Protein 2R0S (pdb70)

Organism: Saccharomyces cerevisiae (strain ATCC 204508 / S288c) (NCBI:txid559292)

Radius of gyration: 19.98 Å; Cα contacts (8 Å, |Δi|>4): 279; chains: 1; bounding box: 55×53×50 Å

Secondary structure (DSSP, 8-state):
--TTS-SSTTSHHHHS----TTHHHHHHHHHHHHHHHTHHHHGGGSSPPPTTT-HHHHHH-S---HHHHHHS---STTHHHHHHHHHHHHHHHHHHHS-TTSHHHHH-----HHHHHHHHHTGGG--B--HHHHHHHHHHHHHHHH--HHHHHHHHHGGGS-SS--SSS-TTTT--PPPTTT-HHHHHH-S---HHHHHHHHHHT---BHHHHHH--HHHHHHHHHS-TTSHHHHHHHHHHHHHHHIIIIIIHHHHHHHHHTT--------TTTTTTT-

Structure (mmCIF, N/CA/C/O backbone):
data_2R0S
#
_entry.id   2R0S
#
_cell.length_a   95.899
_cell.length_b   95.899
_cell.length_c   233.519
_cell.angle_alpha   90.00
_cell.angle_beta   90.00
_cell.angle_gamma   120.00
#
_symmetry.space_group_name_H-M   'H 3 2'
#
loop_
_entity.id
_entity.type
_entity.pdbx_description
1 polymer 'Chromatin structure-remodeling complex protein RSC4'
2 water water
#
loop_
_atom_site.group_PDB
_atom_site.id
_atom_site.type_symbol
_atom_site.label_atom_id
_atom_site.label_alt_id
_atom_site.label_comp_id
_atom_site.label_asym_id
_atom_site.label_entity_id
_atom_site.label_seq_id
_atom_site.pdbx_PDB_ins_code
_atom_site.Cartn_x
_atom_site.Cartn_y
_atom_site.Cartn_z
_atom_site.occupancy
_atom_site.B_iso_or_equiv
_atom_site.auth_seq_id
_atom_site.auth_comp_id
_atom_site.auth_asym_id
_atom_site.auth_atom_id
_atom_site.pdbx_PDB_model_num
ATOM 1 N N . VAL A 1 1 ? 2.057 11.405 17.088 1.00 57.33 36 VAL A N 1
ATOM 2 C CA . VAL A 1 1 ? 3.077 12.143 17.905 1.00 51.05 36 VAL A CA 1
ATOM 3 C C . VAL A 1 1 ? 2.938 11.840 19.404 1.00 49.89 36 VAL A C 1
ATOM 4 O O . VAL A 1 1 ? 1.898 12.112 20.008 1.00 51.69 36 VAL A O 1
ATOM 8 N N . ASP A 1 2 ? 3.991 11.280 19.990 1.00 48.28 37 ASP A N 1
ATOM 9 C CA . ASP A 1 2 ? 4.028 11.029 21.423 1.00 48.33 37 ASP A CA 1
ATOM 10 C C . ASP A 1 2 ? 4.776 12.192 22.088 1.00 42.99 37 ASP A C 1
ATOM 11 O O . ASP A 1 2 ? 6.011 12.219 22.095 1.00 41.37 37 ASP A O 1
ATOM 16 N N . TYR A 1 3 ? 4.021 13.142 22.645 1.00 42.33 38 TYR A N 1
ATOM 17 C CA . TYR A 1 3 ? 4.583 14.336 23.292 1.00 38.68 38 TYR A CA 1
ATOM 18 C C . TYR A 1 3 ? 5.590 13.992 24.397 1.00 37.59 38 TYR A C 1
ATOM 19 O O . TYR A 1 3 ? 6.659 14.603 24.494 1.00 33.35 38 TYR A O 1
ATOM 28 N N . ASN A 1 4 ? 5.245 13.016 25.225 1.00 41.09 39 ASN A N 1
ATOM 29 C CA . ASN A 1 4 ? 6.015 12.738 26.430 1.00 42.59 39 ASN A CA 1
ATOM 30 C C . ASN A 1 4 ? 7.294 11.943 26.195 1.00 41.81 39 ASN A C 1
ATOM 31 O O . ASN A 1 4 ? 8.144 11.855 27.086 1.00 42.35 39 ASN A O 1
ATOM 36 N N . ALA A 1 5 ? 7.431 11.361 25.007 1.00 41.53 40 ALA A N 1
ATOM 37 C CA . ALA A 1 5 ? 8.614 10.573 24.700 1.00 41.71 40 ALA A CA 1
ATOM 38 C C . ALA A 1 5 ? 9.717 11.490 24.190 1.00 37.68 40 ALA A C 1
ATOM 39 O O . ALA A 1 5 ? 9.601 12.017 23.083 1.00 36.64 40 ALA A O 1
ATOM 41 N N . PRO A 1 6 ? 10.803 11.666 24.978 1.00 36.35 41 PRO A N 1
ATOM 42 C CA . PRO A 1 6 ? 11.928 12.456 24.469 1.00 33.52 41 PRO A CA 1
ATOM 43 C C . PRO A 1 6 ? 12.481 11.846 23.179 1.00 34.95 41 PRO A C 1
ATOM 44 O O . PRO A 1 6 ? 12.401 10.623 22.984 1.00 36.93 41 PRO A O 1
ATOM 48 N N . LEU A 1 7 ? 12.997 12.699 22.294 1.00 32.93 42 LEU A N 1
ATOM 49 C CA . LEU A 1 7 ? 13.730 12.241 21.120 1.00 34.78 42 LEU A CA 1
ATOM 50 C C . LEU A 1 7 ? 14.946 11.420 21.543 1.00 37.23 42 LEU A C 1
ATOM 51 O O . LEU A 1 7 ? 15.334 10.465 20.865 1.00 39.73 42 LEU A O 1
ATOM 56 N N . ASN A 1 8 ? 15.537 11.800 22.679 1.00 35.65 43 ASN A N 1
ATOM 57 C CA . ASN A 1 8 ? 16.652 11.063 23.271 1.00 38.94 43 ASN A CA 1
ATOM 58 C C . ASN A 1 8 ? 16.434 10.884 24.772 1.00 38.50 43 ASN A C 1
ATOM 59 O O . ASN A 1 8 ? 16.854 11.737 25.557 1.00 37.09 43 ASN A O 1
ATOM 64 N N . PRO A 1 9 ? 15.764 9.790 25.177 1.00 40.70 44 PRO A N 1
ATOM 65 C CA . PRO A 1 9 ? 15.419 9.576 26.590 1.00 41.59 44 PRO A CA 1
ATOM 66 C C . PRO A 1 9 ? 16.628 9.435 27.517 1.00 43.52 44 PRO A C 1
ATOM 67 O O . PRO A 1 9 ? 16.471 9.580 28.744 1.00 44.71 44 PRO A O 1
ATOM 71 N N . LYS A 1 10 ? 17.814 9.169 26.951 1.00 44.24 45 LYS A N 1
ATOM 72 C CA . LYS A 1 10 ? 19.040 9.048 27.767 1.00 46.48 45 LYS A CA 1
ATOM 73 C C . LYS A 1 10 ? 19.996 10.257 27.724 1.00 43.58 45 LYS A C 1
ATOM 74 O O . LYS A 1 10 ? 21.127 10.218 28.257 1.00 45.86 45 LYS A O 1
ATOM 80 N N . SER A 1 11 ? 19.526 11.335 27.104 1.00 35.88 46 SER A N 1
ATOM 81 C CA . SER A 1 11 ? 20.257 12.570 27.125 1.00 32.71 46 SER A CA 1
ATOM 82 C C . SER A 1 11 ? 20.253 13.066 28.567 1.00 30.01 46 SER A C 1
ATOM 83 O O . SER A 1 11 ? 19.280 12.872 29.308 1.00 29.10 46 SER A O 1
ATOM 86 N N . GLU A 1 12 ? 21.353 13.687 28.955 1.00 28.19 47 GLU A N 1
ATOM 87 C CA . GLU A 1 12 ? 21.446 14.282 30.285 1.00 26.81 47 GLU A CA 1
ATOM 88 C C . GLU A 1 12 ? 20.410 15.396 30.462 1.00 24.29 47 GLU A C 1
ATOM 89 O O . GLU A 1 12 ? 20.038 15.708 31.589 1.00 22.43 47 GLU A O 1
ATOM 95 N N . LEU A 1 13 ? 19.935 15.980 29.350 1.00 22.54 48 LEU A N 1
ATOM 96 C CA . LEU A 1 13 ? 18.894 17.038 29.442 1.00 22.00 48 LEU A CA 1
ATOM 97 C C . LEU A 1 13 ? 17.613 16.520 30.100 1.00 22.33 48 LEU A C 1
ATOM 98 O O . LEU A 1 13 ? 16.859 17.306 30.691 1.00 21.61 48 LEU A O 1
ATOM 103 N N . PHE A 1 14 ? 17.386 15.202 29.975 1.00 23.68 49 PHE A N 1
ATOM 104 C CA . PHE A 1 14 ? 16.240 14.505 30.572 1.00 24.75 49 PHE A CA 1
ATOM 105 C C . PHE A 1 14 ? 16.559 13.697 31.837 1.00 25.41 49 PHE A C 1
ATOM 106 O O . PHE A 1 14 ? 15.706 13.542 32.712 1.00 27.22 49 PHE A O 1
ATOM 114 N N . LEU A 1 15 ? 17.776 13.197 31.943 1.00 24.71 50 LEU A N 1
ATOM 115 C CA . LEU A 1 15 ? 18.129 12.349 33.085 1.00 25.57 50 LEU A CA 1
ATOM 116 C C . LEU A 1 15 ? 18.538 13.168 34.314 1.00 23.67 50 LEU A C 1
ATOM 117 O O . LEU A 1 15 ? 18.266 12.757 35.437 1.00 24.50 50 LEU A O 1
ATOM 122 N N . ASP A 1 16 ? 19.175 14.320 34.103 1.00 21.59 51 ASP A N 1
ATOM 123 C CA . ASP A 1 16 ? 19.685 15.113 35.231 1.00 20.91 51 ASP A CA 1
ATOM 124 C C . ASP A 1 16 ? 18.603 16.018 35.783 1.00 19.29 51 ASP A C 1
ATOM 125 O O . ASP A 1 16 ? 17.813 16.573 35.032 1.00 19.48 51 ASP A O 1
ATOM 130 N N . ASP A 1 17 ? 18.634 16.225 37.093 1.00 18.59 52 ASP A N 1
ATOM 131 C CA . ASP A 1 17 ? 17.687 17.122 37.727 1.00 18.53 52 ASP A CA 1
ATOM 132 C C . ASP A 1 17 ? 18.278 18.546 37.769 1.00 16.88 52 ASP A C 1
ATOM 133 O O . ASP A 1 17 ? 18.853 18.935 38.784 1.00 17.92 52 ASP A O 1
ATOM 138 N N . TRP A 1 18 ? 18.166 19.262 36.650 1.00 15.98 53 TRP A N 1
ATOM 139 C CA . TRP A 1 18 ? 18.671 20.621 36.478 1.00 15.25 53 TRP A CA 1
ATOM 140 C C . TRP A 1 18 ? 17.534 21.636 36.364 1.00 14.52 53 TRP A C 1
ATOM 141 O O . TRP A 1 18 ? 16.428 21.317 35.896 1.00 14.57 53 TRP A O 1
ATOM 152 N N . HIS A 1 19 ? 17.821 22.865 36.789 1.00 13.37 54 HIS A N 1
ATOM 153 C CA . HIS A 1 19 ? 16.979 24.020 36.518 1.00 14.09 54 HIS A CA 1
ATOM 154 C C . HIS A 1 19 ? 17.898 25.216 36.335 1.00 13.53 54 HIS A C 1
ATOM 155 O O . HIS A 1 19 ? 18.927 25.318 37.001 1.00 13.93 54 HIS A O 1
ATOM 162 N N . ILE A 1 20 ? 17.526 26.096 35.415 1.00 14.70 55 ILE A N 1
ATOM 163 C CA . ILE A 1 20 ? 18.233 27.354 35.196 1.00 15.79 55 ILE A CA 1
ATOM 164 C C . ILE A 1 20 ? 17.489 28.503 35.910 1.00 16.99 55 ILE A C 1
ATOM 165 O O . ILE A 1 20 ? 16.278 28.705 35.680 1.00 18.48 55 ILE A O 1
ATOM 170 N N . PRO A 1 21 ? 18.201 29.301 36.735 1.00 19.10 56 PRO A N 1
ATOM 171 C CA . PRO A 1 21 ? 17.572 30.458 37.404 1.00 21.26 56 PRO A CA 1
ATOM 172 C C . PRO A 1 21 ? 16.899 31.401 36.391 1.00 21.70 56 PRO A C 1
ATOM 173 O O . PRO A 1 21 ? 17.449 31.607 35.308 1.00 21.62 56 PRO A O 1
ATOM 177 N N . LYS A 1 22 ? 15.705 31.917 36.722 1.00 22.69 57 LYS A N 1
ATOM 178 C CA . LYS A 1 22 ? 14.952 32.829 35.807 1.00 23.91 57 LYS A CA 1
ATOM 179 C C . LYS A 1 22 ? 14.831 32.198 34.407 1.00 22.75 57 LYS A C 1
ATOM 180 O O . LYS A 1 22 ? 15.161 32.807 33.375 1.00 22.93 57 LYS A O 1
ATOM 186 N N . PHE A 1 23 ? 14.370 30.949 34.395 1.00 21.64 58 PHE A N 1
ATOM 187 C CA . PHE A 1 23 ? 14.345 30.140 33.161 1.00 21.26 58 PHE A CA 1
ATOM 188 C C . PHE A 1 23 ? 13.557 30.826 32.034 1.00 22.31 58 PHE A C 1
ATOM 189 O O . PHE A 1 23 ? 13.953 30.742 30.874 1.00 21.06 58 PHE A O 1
ATOM 197 N N . ASN A 1 24 ? 12.456 31.505 32.371 1.00 24.17 59 ASN A N 1
ATOM 198 C CA . ASN A 1 24 ? 11.654 32.188 31.341 1.00 25.34 59 ASN A CA 1
ATOM 199 C C . ASN A 1 24 ? 12.459 33.239 30.580 1.00 25.47 59 ASN A C 1
ATOM 200 O O . ASN A 1 24 ? 12.388 33.327 29.354 1.00 25.10 59 ASN A O 1
ATOM 205 N N . ARG A 1 25 ? 13.244 34.002 31.330 1.00 26.60 60 ARG A N 1
ATOM 206 C CA . ARG A 1 25 ? 14.119 35.035 30.786 1.00 27.83 60 ARG A CA 1
ATOM 207 C C . ARG A 1 25 ? 15.213 34.396 29.929 1.00 25.49 60 ARG A C 1
ATOM 208 O O . ARG A 1 25 ? 15.479 34.856 28.812 1.00 25.53 60 ARG A O 1
ATOM 216 N N . PHE A 1 26 ? 15.812 33.312 30.435 1.00 23.36 61 PHE A N 1
ATOM 217 C CA . PHE A 1 26 ? 16.734 32.495 29.652 1.00 21.85 61 PHE A CA 1
ATOM 218 C C . PHE A 1 26 ? 16.134 32.064 28.311 1.00 21.27 61 PHE A C 1
ATOM 219 O O . PHE A 1 26 ? 16.779 32.180 27.273 1.00 21.11 61 PHE A O 1
ATOM 227 N N . ILE A 1 27 ? 14.913 31.542 28.350 1.00 20.45 62 ILE A N 1
ATOM 228 C CA . ILE A 1 27 ? 14.288 30.984 27.157 1.00 20.41 62 ILE A CA 1
ATOM 229 C C . ILE A 1 27 ? 14.114 32.026 26.055 1.00 21.84 62 ILE A C 1
ATOM 230 O O . ILE A 1 27 ? 14.577 31.814 24.927 1.00 21.25 62 ILE A O 1
ATOM 235 N N . SER A 1 28 ? 13.472 33.154 26.379 1.00 23.09 63 SER A N 1
ATOM 236 C CA . SER A 1 28 ? 13.224 34.184 25.357 1.00 25.37 63 SER A CA 1
ATOM 237 C C . SER A 1 28 ? 14.539 34.794 24.865 1.00 24.89 63 SER A C 1
ATOM 238 O O . SER A 1 28 ? 14.720 35.007 23.668 1.00 25.06 63 SER A O 1
ATOM 241 N N . PHE A 1 29 ? 15.462 35.047 25.786 1.00 24.99 64 PHE A N 1
ATOM 242 C CA . PHE A 1 29 ? 16.782 35.549 25.395 1.00 25.02 64 PHE A CA 1
ATOM 243 C C . PHE A 1 29 ? 17.452 34.633 24.349 1.00 23.24 64 PHE A C 1
ATOM 244 O O . PHE A 1 29 ? 17.871 35.104 23.272 1.00 21.78 64 PHE A O 1
ATOM 252 N N . THR A 1 30 ? 17.542 33.337 24.687 1.00 20.81 65 THR A N 1
ATOM 253 C CA . THR A 1 30 ? 18.202 32.315 23.879 1.00 20.51 65 THR A CA 1
ATOM 254 C C . THR A 1 30 ? 17.529 32.118 22.515 1.00 20.47 65 THR A C 1
ATOM 255 O O . THR A 1 30 ? 18.210 32.064 21.480 1.00 20.52 65 THR A O 1
ATOM 259 N N . LEU A 1 31 ? 16.200 32.002 22.518 1.00 20.44 66 LEU A N 1
ATOM 260 C CA . LEU A 1 31 ? 15.448 31.821 21.272 1.00 20.76 66 LEU A CA 1
ATOM 261 C C . LEU A 1 31 ? 15.635 33.028 20.338 1.00 22.46 66 LEU A C 1
ATOM 262 O O . LEU A 1 31 ? 15.805 32.845 19.119 1.00 22.04 66 LEU A O 1
ATOM 267 N N . ASP A 1 32 ? 15.588 34.249 20.896 1.00 23.59 67 ASP A N 1
ATOM 268 C CA . ASP A 1 32 ? 15.802 35.463 20.090 1.00 26.16 67 ASP A CA 1
ATOM 269 C C . ASP A 1 32 ? 17.173 35.485 19.422 1.00 26.25 67 ASP A C 1
ATOM 270 O O . ASP A 1 32 ? 17.288 35.852 18.231 1.00 26.71 67 ASP A O 1
ATOM 275 N N . VAL A 1 33 ? 18.202 35.094 20.187 1.00 25.54 68 VAL A N 1
ATOM 276 C CA . VAL A 1 33 ? 19.576 34.983 19.666 1.00 25.68 68 VAL A CA 1
ATOM 277 C C . VAL A 1 33 ? 19.618 34.000 18.473 1.00 24.65 68 VAL A C 1
ATOM 278 O O . VAL A 1 33 ? 20.169 34.321 17.417 1.00 25.19 68 VAL A O 1
ATOM 282 N N . LEU A 1 34 ? 18.998 32.827 18.632 1.00 22.06 69 LEU A N 1
ATOM 283 C CA . LEU A 1 34 ? 18.980 31.818 17.574 1.00 20.96 69 LEU A CA 1
ATOM 284 C C . LEU A 1 34 ? 18.212 32.283 16.348 1.00 21.38 69 LEU A C 1
ATOM 285 O O . LEU A 1 34 ? 18.679 32.104 15.228 1.00 22.46 69 LEU A O 1
ATOM 290 N N . ILE A 1 35 ? 17.041 32.869 16.563 1.00 21.63 70 ILE A N 1
ATOM 291 C CA . ILE A 1 35 ? 16.212 33.423 15.466 1.00 22.99 70 ILE A CA 1
ATOM 292 C C . ILE A 1 35 ? 17.004 34.415 14.598 1.00 24.56 70 ILE A C 1
ATOM 293 O O . ILE A 1 35 ? 16.933 34.362 13.351 1.00 24.69 70 ILE A O 1
ATOM 298 N N . ASP A 1 36 ? 17.755 35.298 15.257 1.00 25.82 71 ASP A N 1
ATOM 299 C CA . ASP A 1 36 ? 18.585 36.283 14.572 1.00 28.26 71 ASP A CA 1
ATOM 300 C C . ASP A 1 36 ? 19.798 35.661 13.863 1.00 27.43 71 ASP A C 1
ATOM 301 O O . ASP A 1 36 ? 20.170 36.094 12.775 1.00 28.42 71 ASP A O 1
ATOM 306 N N . LYS A 1 37 ? 20.423 34.677 14.508 1.00 25.54 72 LYS A N 1
ATOM 307 C CA . LYS A 1 37 ? 21.611 34.009 13.974 1.00 25.84 72 LYS A CA 1
ATOM 308 C C . LYS A 1 37 ? 21.297 33.105 12.776 1.00 25.28 72 LYS A C 1
ATOM 309 O O . LYS A 1 37 ? 22.081 33.020 11.827 1.00 25.03 72 LYS A O 1
ATOM 315 N N . TYR A 1 38 ? 20.160 32.412 12.843 1.00 23.60 73 TYR A N 1
ATOM 316 C CA . TYR A 1 38 ? 19.790 31.418 11.818 1.00 24.36 73 TYR A CA 1
ATOM 317 C C . TYR A 1 38 ? 18.429 31.785 11.233 1.00 24.96 73 TYR A C 1
ATOM 318 O O . TYR A 1 38 ? 17.450 31.026 11.342 1.00 23.16 73 TYR A O 1
ATOM 327 N N . LYS A 1 39 ? 18.352 32.963 10.634 1.00 26.57 74 LYS A N 1
ATOM 328 C CA . LYS A 1 39 ? 17.040 33.518 10.257 1.00 29.18 74 LYS A CA 1
ATOM 329 C C . LYS A 1 39 ? 16.258 32.583 9.323 1.00 29.28 74 LYS A C 1
ATOM 330 O O . LYS A 1 39 ? 15.056 32.358 9.520 1.00 28.17 74 LYS A O 1
ATOM 336 N N . ASP A 1 40 ? 16.942 32.057 8.300 1.00 29.77 75 ASP A N 1
ATOM 337 C CA . ASP A 1 40 ? 16.272 31.239 7.281 1.00 31.64 75 ASP A CA 1
ATOM 338 C C . ASP A 1 40 ? 15.759 29.900 7.832 1.00 30.23 75 ASP A C 1
ATOM 339 O O . ASP A 1 40 ? 14.642 29.495 7.511 1.00 30.99 75 ASP A O 1
ATOM 344 N N . ILE A 1 41 ? 16.564 29.241 8.665 1.00 28.25 76 ILE A N 1
ATOM 345 C CA . ILE A 1 41 ? 16.194 27.993 9.339 1.00 28.03 76 ILE A CA 1
ATOM 346 C C . ILE A 1 41 ? 14.953 28.210 10.259 1.00 26.41 76 ILE A C 1
ATOM 347 O O . ILE A 1 41 ? 13.984 27.421 10.232 1.00 25.40 76 ILE A O 1
ATOM 352 N N . PHE A 1 42 ? 14.990 29.277 11.058 1.00 23.93 77 PHE A N 1
ATOM 353 C CA . PHE A 1 42 ? 13.986 29.458 12.128 1.00 22.58 77 PHE A CA 1
ATOM 354 C C . PHE A 1 42 ? 12.657 30.086 11.680 1.00 23.28 77 PHE A C 1
ATOM 355 O O . PHE A 1 42 ? 11.634 29.869 12.326 1.00 23.78 77 PHE A O 1
ATOM 363 N N . LYS A 1 43 ? 12.689 30.844 10.581 1.00 23.95 78 LYS A N 1
ATOM 364 C CA . LYS A 1 43 ? 11.550 31.673 10.177 1.00 25.31 78 LYS A CA 1
ATOM 365 C C . LYS A 1 43 ? 10.231 30.901 10.077 1.00 25.42 78 LYS A C 1
ATOM 366 O O . LYS A 1 43 ? 9.205 31.427 10.478 1.00 27.22 78 LYS A O 1
ATOM 372 N N . ASP A 1 44 ? 10.266 29.650 9.607 1.00 23.98 79 ASP A N 1
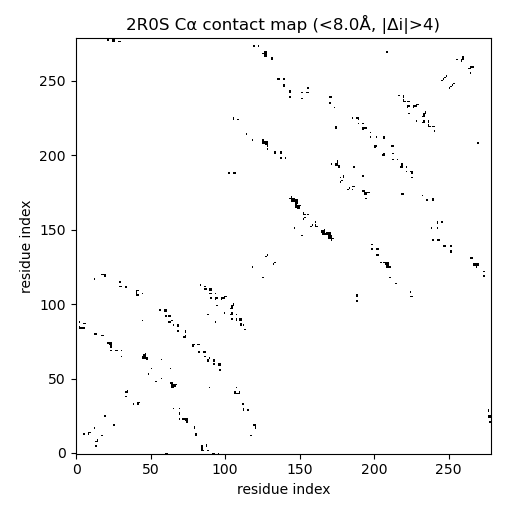ATOM 373 C CA . ASP A 1 44 ? 9.046 28.850 9.432 1.00 25.66 79 ASP A CA 1
ATOM 374 C C . ASP A 1 44 ? 8.458 28.307 10.745 1.00 24.74 79 ASP A C 1
ATOM 375 O O . ASP A 1 44 ? 7.405 27.673 10.735 1.00 26.03 79 ASP A O 1
ATOM 380 N N . PHE A 1 45 ? 9.132 28.566 11.872 1.00 23.57 80 PHE A N 1
ATOM 381 C CA . PHE A 1 45 ? 8.740 27.962 13.164 1.00 23.70 80 PHE A CA 1
ATOM 382 C C . PHE A 1 45 ? 8.399 28.990 14.232 1.00 24.24 80 PHE A C 1
ATOM 383 O O . PHE A 1 45 ? 8.113 28.642 15.399 1.00 24.61 80 PHE A O 1
ATOM 391 N N . ILE A 1 46 ? 8.446 30.259 13.842 1.00 25.19 81 ILE A N 1
ATOM 392 C CA . ILE A 1 46 ? 8.160 31.348 14.781 1.00 26.43 81 ILE A CA 1
ATOM 393 C C . ILE A 1 46 ? 6.659 31.430 15.117 1.00 28.43 81 ILE A C 1
ATOM 394 O O . ILE A 1 46 ? 6.290 31.503 16.298 1.00 27.62 81 ILE A O 1
ATOM 399 N N . LYS A 1 47 ? 5.831 31.387 14.069 1.00 29.61 82 LYS A N 1
ATOM 400 C CA . LYS A 1 47 ? 4.363 31.450 14.169 1.00 33.25 82 LYS A CA 1
ATOM 401 C C . LYS A 1 47 ? 3.736 30.087 13.848 1.00 32.76 82 LYS A C 1
ATOM 402 O O . LYS A 1 47 ? 4.271 29.328 13.025 1.00 32.09 82 LYS A O 1
ATOM 408 N N . LEU A 1 48 ? 2.607 29.781 14.484 1.00 33.28 83 LEU A N 1
ATOM 409 C CA . LEU A 1 48 ? 1.743 28.669 14.070 1.00 34.13 83 LEU A CA 1
ATOM 410 C C . LEU A 1 48 ? 1.240 28.886 12.639 1.00 35.18 83 LEU A C 1
ATOM 411 O O . LEU A 1 48 ? 1.092 30.027 12.214 1.00 35.06 83 LEU A O 1
ATOM 416 N N . PRO A 1 49 ? 1.010 27.796 11.886 1.00 36.00 84 PRO A N 1
ATOM 417 C CA . PRO A 1 49 ? 0.449 28.017 10.561 1.00 37.58 84 PRO A CA 1
ATOM 418 C C . PRO A 1 49 ? -0.987 28.520 10.662 1.00 41.00 84 PRO A C 1
ATOM 419 O O . PRO A 1 49 ? -1.740 28.103 11.560 1.00 42.03 84 PRO A O 1
ATOM 423 N N . SER A 1 50 ? -1.354 29.420 9.757 1.00 41.96 85 SER A N 1
ATOM 424 C CA . SER A 1 50 ? -2.675 30.045 9.796 1.00 45.33 85 SER A CA 1
ATOM 425 C C . SER A 1 50 ? -3.787 28.994 9.852 1.00 48.13 85 SER A C 1
ATOM 426 O O . SER A 1 50 ? -3.759 28.016 9.102 1.00 47.96 85 SER A O 1
ATOM 429 N N . ARG A 1 51 ? -4.745 29.172 10.763 1.00 50.97 86 ARG A N 1
ATOM 430 C CA . ARG A 1 51 ? -5.920 28.297 10.787 1.00 54.57 86 ARG A CA 1
ATOM 431 C C . ARG A 1 51 ? -6.681 28.344 9.468 1.00 57.06 86 ARG A C 1
ATOM 432 O O . ARG A 1 51 ? -7.027 27.291 8.931 1.00 57.84 86 ARG A O 1
ATOM 440 N N . LYS A 1 52 ? -6.863 29.550 8.917 1.00 58.06 87 LYS A N 1
ATOM 441 C CA . LYS A 1 52 ? -7.647 29.748 7.686 1.00 61.69 87 LYS A CA 1
ATOM 442 C C . LYS A 1 52 ? -7.217 28.849 6.510 1.00 60.71 87 LYS A C 1
ATOM 443 O O . LYS A 1 52 ? -8.072 28.314 5.801 1.00 63.02 87 LYS A O 1
ATOM 449 N N . PHE A 1 53 ? -5.906 28.675 6.322 1.00 56.98 88 PHE A N 1
ATOM 450 C CA . PHE A 1 53 ? -5.370 27.922 5.173 1.00 56.39 88 PHE A CA 1
ATOM 451 C C . PHE A 1 53 ? -4.825 26.514 5.471 1.00 54.84 88 PHE A C 1
ATOM 452 O O . PHE A 1 53 ? -4.243 25.876 4.579 1.00 53.72 88 PHE A O 1
ATOM 460 N N . HIS A 1 54 ? -4.990 26.028 6.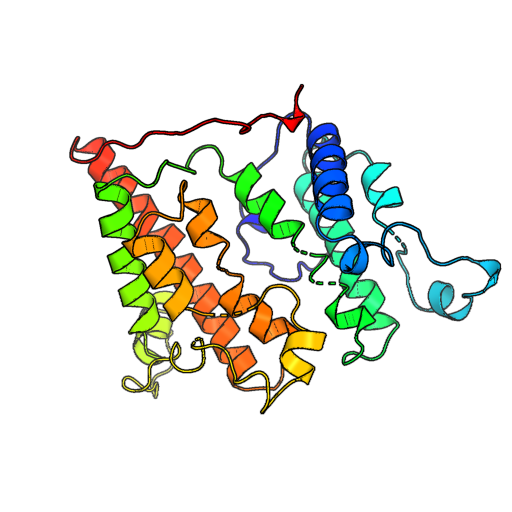709 1.00 53.98 89 HIS A N 1
ATOM 461 C CA . HIS A 1 54 ? -4.362 24.765 7.099 1.00 53.32 89 HIS A CA 1
ATOM 462 C C . HIS A 1 54 ? -5.305 23.788 7.875 1.00 56.19 89 HIS A C 1
ATOM 463 O O . HIS A 1 54 ? -5.013 23.427 9.028 1.00 54.62 89 HIS A O 1
ATOM 470 N N . PRO A 1 55 ? -6.412 23.325 7.222 1.00 61.41 90 PRO A N 1
ATOM 471 C CA . PRO A 1 55 ? -7.407 22.557 7.978 1.00 64.23 90 PRO A CA 1
ATOM 472 C C . PRO A 1 55 ? -6.909 21.164 8.313 1.00 63.30 90 PRO A C 1
ATOM 473 O O . PRO A 1 55 ? -7.052 20.721 9.464 1.00 62.61 90 PRO A O 1
ATOM 477 N N . GLN A 1 56 ? -6.285 20.494 7.340 1.00 64.30 91 GLN A N 1
ATOM 478 C CA . GLN A 1 56 ? -5.746 19.149 7.588 1.00 64.46 91 GLN A CA 1
ATOM 479 C C . GLN A 1 56 ? -4.568 19.103 8.573 1.00 59.89 91 GLN A C 1
ATOM 480 O O . GLN A 1 56 ? -4.371 18.073 9.225 1.00 59.83 91 GLN A O 1
ATOM 486 N N . TYR A 1 57 ? -3.811 20.207 8.685 1.00 56.82 92 TYR A N 1
ATOM 487 C CA . TYR A 1 57 ? -2.750 20.339 9.699 1.00 52.76 92 TYR A CA 1
ATOM 488 C C . TYR A 1 57 ? -3.329 20.258 11.100 1.00 52.26 92 TYR A C 1
ATOM 489 O O . TYR A 1 57 ? -2.823 19.530 11.961 1.00 51.14 92 TYR A O 1
ATOM 498 N N . TYR A 1 58 ? -4.373 21.048 11.324 1.00 54.53 93 TYR A N 1
ATOM 499 C CA . TYR A 1 58 ? -5.048 21.094 12.610 1.00 55.49 93 TYR A CA 1
ATOM 500 C C . TYR A 1 58 ? -5.939 19.868 12.861 1.00 59.64 93 TYR A C 1
ATOM 501 O O . TYR A 1 58 ? -6.328 19.620 14.006 1.00 61.48 93 TYR A O 1
ATOM 510 N N . TYR A 1 59 ? -6.223 19.084 11.816 1.00 61.87 94 TYR A N 1
ATOM 511 C CA . TYR A 1 59 ? -6.816 17.742 11.986 1.00 65.45 94 TYR A CA 1
ATOM 512 C C . TYR A 1 59 ? -5.797 16.723 12.490 1.00 63.76 94 TYR A C 1
ATOM 513 O O . TYR A 1 59 ? -6.089 15.911 13.386 1.00 65.44 94 TYR A O 1
ATOM 522 N N . LYS A 1 60 ? -4.607 16.772 11.896 1.00 60.50 95 LYS A N 1
ATOM 523 C CA . LYS A 1 60 ? -3.602 15.746 12.082 1.00 60.03 95 LYS A CA 1
ATOM 524 C C . LYS A 1 60 ? -2.852 15.953 13.390 1.00 56.80 95 LYS A C 1
ATOM 525 O O . LYS A 1 60 ? -2.564 14.984 14.089 1.00 58.48 95 LYS A O 1
ATOM 531 N N . ILE A 1 61 ? -2.570 17.214 13.727 1.00 53.00 96 ILE A N 1
ATOM 532 C CA . ILE A 1 61 ? -1.645 17.558 14.826 1.00 49.29 96 ILE A CA 1
ATOM 533 C C . ILE A 1 61 ? -2.341 17.916 16.141 1.00 50.11 96 ILE A C 1
ATOM 534 O O . ILE A 1 61 ? -2.991 18.957 16.242 1.00 49.70 96 ILE A O 1
ATOM 539 N N . GLN A 1 62 ? -2.135 17.072 17.155 1.00 51.02 97 GLN A N 1
ATOM 540 C CA . GLN A 1 62 ? -2.877 17.159 18.418 1.00 54.11 97 GLN A CA 1
ATOM 541 C C . GLN A 1 62 ? -2.431 18.335 19.271 1.00 51.15 97 GLN A C 1
ATOM 542 O O . GLN A 1 62 ? -3.242 18.922 19.990 1.00 53.07 97 GLN A O 1
ATOM 548 N N . GLN A 1 63 ? -1.134 18.647 19.208 1.00 46.98 98 GLN A N 1
ATOM 549 C CA . GLN A 1 63 ? -0.559 19.762 19.941 1.00 44.06 98 GLN A CA 1
ATOM 550 C C . GLN A 1 63 ? 0.271 20.685 19.039 1.00 40.10 98 GLN A C 1
ATOM 551 O O . GLN A 1 63 ? 1.501 20.555 18.997 1.00 37.51 98 GLN A O 1
ATOM 557 N N . PRO A 1 64 ? -0.396 21.621 18.314 1.00 40.01 99 PRO A N 1
ATOM 558 C CA . PRO A 1 64 ? 0.316 22.638 17.520 1.00 37.37 99 PRO A CA 1
ATOM 559 C C . PRO A 1 64 ? 1.294 23.448 18.384 1.00 35.13 99 PRO A C 1
ATOM 560 O O . PRO A 1 64 ? 0.991 23.733 19.548 1.00 35.97 99 PRO A O 1
ATOM 572 N N . SER A 1 66 ? 4.740 26.524 18.299 1.00 28.41 101 SER A N 1
ATOM 573 C CA . SER A 1 66 ? 5.561 27.537 17.633 1.00 26.63 101 SER A CA 1
ATOM 574 C C . SER A 1 66 ? 6.525 28.144 18.636 1.00 25.80 101 SER A C 1
ATOM 575 O O . SER A 1 66 ? 6.332 28.024 19.860 1.00 26.04 101 SER A O 1
ATOM 578 N N . ILE A 1 67 ? 7.563 28.800 18.135 1.00 24.81 102 ILE A N 1
ATOM 579 C CA . ILE A 1 67 ? 8.520 29.467 19.025 1.00 23.93 102 ILE A CA 1
ATOM 580 C C . ILE A 1 67 ? 7.838 30.592 19.834 1.00 24.62 102 ILE A C 1
ATOM 581 O O . ILE A 1 67 ? 8.145 30.794 21.012 1.00 23.80 102 ILE A O 1
ATOM 586 N N . ASN A 1 68 ? 6.918 31.313 19.192 1.00 25.07 103 ASN A N 1
ATOM 587 C CA . ASN A 1 68 ? 6.119 32.341 19.878 1.00 27.19 103 ASN A CA 1
ATOM 588 C C . ASN A 1 68 ? 5.309 31.750 21.011 1.00 27.58 103 ASN A C 1
ATOM 589 O O . ASN A 1 68 ? 5.246 32.327 22.100 1.00 29.30 103 ASN A O 1
ATOM 594 N N . GLU A 1 69 ? 4.715 30.582 20.777 1.00 27.12 104 GLU A N 1
ATOM 595 C CA . GLU A 1 69 ? 3.939 29.945 21.841 1.00 28.61 104 GLU A CA 1
ATOM 596 C C . GLU A 1 69 ? 4.843 29.561 23.027 1.00 27.17 104 GLU A C 1
ATOM 597 O O . GLU A 1 69 ? 4.497 29.837 24.189 1.00 28.22 104 GLU A O 1
ATOM 603 N N . ILE A 1 70 ? 5.999 28.961 22.725 1.00 29.03 105 ILE A N 1
ATOM 604 C CA . ILE A 1 70 ? 6.987 28.594 23.758 1.00 26.75 105 ILE A CA 1
ATOM 605 C C . ILE A 1 70 ? 7.432 29.839 24.544 1.00 26.68 105 ILE A C 1
ATOM 606 O O . ILE A 1 70 ? 7.521 29.813 25.775 1.00 26.29 105 ILE A O 1
ATOM 611 N N . LYS A 1 71 ? 7.725 30.921 23.825 1.00 26.67 106 LYS A N 1
ATOM 612 C CA . LYS A 1 71 ? 8.126 32.171 24.457 1.00 27.86 106 LYS A CA 1
ATOM 613 C C . LYS A 1 71 ? 7.031 32.754 25.371 1.00 29.88 106 LYS A C 1
ATOM 614 O O . LYS A 1 71 ? 7.331 33.464 26.330 1.00 31.26 106 LYS A O 1
ATOM 620 N N . SER A 1 72 ? 5.765 32.457 25.073 1.00 30.84 107 SER A N 1
ATOM 621 C CA . SER A 1 72 ? 4.646 32.959 25.877 1.00 32.87 107 SER A CA 1
ATOM 622 C C . SER A 1 72 ? 4.402 32.173 27.180 1.00 32.70 107 SER A C 1
ATOM 623 O O . SER A 1 72 ? 3.685 32.645 28.053 1.00 34.50 107 SER A O 1
ATOM 626 N N . ARG A 1 73 ? 4.983 30.982 27.289 1.00 30.73 108 ARG A N 1
ATOM 627 C CA . ARG A 1 73 ? 4.668 30.045 28.375 1.00 31.39 108 ARG A CA 1
ATOM 628 C C . ARG A 1 73 ? 5.576 30.199 29.591 1.00 30.11 108 ARG A C 1
ATOM 629 O O . ARG A 1 73 ? 6.711 30.695 29.488 1.00 28.78 108 ARG A O 1
ATOM 637 N N . ASP A 1 74 ? 5.072 29.762 30.743 1.00 29.87 109 ASP A N 1
ATOM 638 C CA . ASP A 1 74 ? 5.857 29.703 31.977 1.00 29.35 109 ASP A CA 1
ATOM 639 C C . ASP A 1 74 ? 6.482 28.307 32.119 1.00 27.04 109 ASP A C 1
ATOM 640 O O . ASP A 1 74 ? 5.796 27.291 31.921 1.00 28.39 109 ASP A O 1
ATOM 645 N N . TYR A 1 75 ? 7.764 28.271 32.466 1.00 24.88 110 TYR A N 1
ATOM 646 C CA . TYR A 1 75 ? 8.489 27.025 32.758 1.00 23.15 110 TYR A CA 1
ATOM 647 C C . TYR A 1 75 ? 9.258 27.075 34.097 1.00 23.17 110 TYR A C 1
ATOM 648 O O . TYR A 1 75 ? 10.160 26.246 34.352 1.00 21.69 110 TYR A O 1
ATOM 657 N N . GLU A 1 76 ? 8.923 28.059 34.930 1.00 24.52 111 GLU A N 1
ATOM 658 C CA . GLU A 1 76 ? 9.582 28.220 36.242 1.00 25.14 111 GLU A CA 1
ATOM 659 C C . GLU A 1 76 ? 8.883 27.453 37.375 1.00 25.59 111 GLU A C 1
ATOM 660 O O . GLU A 1 76 ? 8.291 28.027 38.317 1.00 27.30 111 GLU A O 1
ATOM 666 N N . TYR A 1 77 ? 8.981 26.130 37.273 1.00 23.78 112 TYR A N 1
ATOM 667 C CA . TYR A 1 77 ? 8.375 25.194 38.226 1.00 24.95 112 TYR A CA 1
ATOM 668 C C . TYR A 1 77 ? 9.122 23.874 38.061 1.00 23.06 112 TYR A C 1
ATOM 669 O O . TYR A 1 77 ? 9.984 23.765 37.154 1.00 21.73 112 TYR A O 1
ATOM 678 N N . GLU A 1 78 ? 8.820 22.890 38.920 1.00 23.07 113 GLU A N 1
ATOM 679 C CA . GLU A 1 78 ? 9.677 21.707 39.003 1.00 22.81 113 GLU A CA 1
ATOM 680 C C . GLU A 1 78 ? 9.848 21.001 37.646 1.00 21.73 113 GLU A C 1
ATOM 681 O O . GLU A 1 78 ? 10.968 20.724 37.250 1.00 20.27 113 GLU A O 1
ATOM 687 N N . ASP A 1 79 ? 8.738 20.723 36.961 1.00 22.55 114 ASP A N 1
ATOM 688 C CA . ASP A 1 79 ? 8.778 19.997 35.678 1.00 23.09 114 ASP A CA 1
ATOM 689 C C . ASP A 1 79 ? 8.983 20.897 34.469 1.00 21.47 114 ASP A C 1
ATOM 690 O O . ASP A 1 79 ? 8.872 20.425 33.321 1.00 21.34 114 ASP A O 1
ATOM 695 N N . GLY A 1 80 ? 9.247 22.180 34.720 1.00 20.50 115 GLY A N 1
ATOM 696 C CA . GLY A 1 80 ? 9.521 23.163 33.659 1.00 20.45 115 GLY A CA 1
ATOM 697 C C . GLY A 1 80 ? 10.567 22.746 32.621 1.00 20.33 115 GLY A C 1
ATOM 698 O O . GLY A 1 80 ? 10.311 22.831 31.404 1.00 20.15 115 GLY A O 1
ATOM 699 N N . PRO A 1 81 ? 11.758 22.320 33.076 1.00 20.00 116 PRO A N 1
ATOM 700 C CA . PRO A 1 81 ? 12.817 21.934 32.111 1.00 19.58 116 PRO A CA 1
ATOM 701 C C . PRO A 1 81 ? 12.344 20.878 31.096 1.00 19.46 116 PRO A C 1
ATOM 702 O O . PRO A 1 81 ? 12.510 21.058 29.882 1.00 18.16 116 PRO A O 1
ATOM 706 N N . SER A 1 82 ? 11.747 19.808 31.604 1.00 20.29 117 SER A N 1
ATOM 707 C CA . SER A 1 82 ? 11.239 18.730 30.773 1.00 22.26 117 SER A CA 1
ATOM 708 C C . SER A 1 82 ? 10.111 19.204 29.857 1.00 22.31 117 SER A C 1
ATOM 709 O O . SER A 1 82 ? 10.121 18.906 28.645 1.00 21.42 117 SER A O 1
ATOM 712 N N . ASN A 1 83 ? 9.155 19.954 30.407 1.00 22.14 118 ASN A N 1
ATOM 713 C CA . ASN A 1 83 ? 8.080 20.501 29.571 1.00 23.29 118 ASN A CA 1
ATOM 714 C C . ASN A 1 83 ? 8.564 21.422 28.455 1.00 21.72 118 ASN A C 1
ATOM 715 O O . ASN A 1 83 ? 8.044 21.358 27.334 1.00 21.22 118 ASN A O 1
ATOM 720 N N . PHE A 1 84 ? 9.551 22.258 28.764 1.00 19.88 119 PHE A N 1
ATOM 721 C CA . PHE A 1 84 ? 10.182 23.137 27.769 1.00 19.02 119 PHE A CA 1
ATOM 722 C C . PHE A 1 84 ? 10.797 22.314 26.637 1.00 18.33 119 PHE A C 1
ATOM 723 O O . PHE A 1 84 ? 10.504 22.547 25.454 1.00 18.17 119 PHE A O 1
ATOM 731 N N . LEU A 1 85 ? 11.642 21.357 27.016 1.00 18.39 120 LEU A N 1
ATOM 732 C CA . LEU A 1 85 ? 12.299 20.480 26.032 1.00 18.57 120 LEU A CA 1
ATOM 733 C C . LEU A 1 85 ? 11.286 19.739 25.166 1.00 19.17 120 LEU A C 1
ATOM 734 O O . LEU A 1 85 ? 11.433 19.682 23.940 1.00 19.53 120 LEU A O 1
ATOM 739 N N . LEU A 1 86 ? 10.243 19.210 25.795 1.00 19.04 121 LEU A N 1
ATOM 740 C CA . LEU A 1 86 ? 9.195 18.488 25.060 1.00 21.29 121 LEU A CA 1
ATOM 741 C C . LEU A 1 86 ? 8.429 19.436 24.135 1.00 21.04 121 LEU A C 1
ATOM 742 O O . LEU A 1 86 ? 8.123 19.070 22.992 1.00 21.90 121 LEU A O 1
ATOM 747 N N . ASP A 1 87 ? 8.179 20.669 24.599 1.00 21.16 122 ASP A N 1
ATOM 748 C CA . ASP A 1 87 ? 7.529 21.710 23.764 1.00 21.76 122 ASP A CA 1
ATOM 749 C C . ASP A 1 87 ? 8.420 22.017 22.535 1.00 20.39 122 ASP A C 1
ATOM 750 O O . ASP A 1 87 ? 7.966 21.986 21.381 1.00 21.13 122 ASP A O 1
ATOM 755 N N . VAL A 1 88 ? 9.707 22.225 22.774 1.00 18.88 123 VAL A N 1
ATOM 756 C CA . VAL A 1 88 ? 10.669 22.402 21.695 1.00 17.71 123 VAL A CA 1
ATOM 757 C C . VAL A 1 88 ? 10.673 21.219 20.717 1.00 17.86 123 VAL A C 1
ATOM 758 O O . VAL A 1 88 ? 10.649 21.431 19.507 1.00 17.34 123 VAL A O 1
ATOM 762 N N . GLU A 1 89 ? 10.690 19.996 21.234 1.00 18.86 124 GLU A N 1
ATOM 763 C CA . GLU A 1 89 ? 10.752 18.819 20.352 1.00 20.65 124 GLU A CA 1
ATOM 764 C C . GLU A 1 89 ? 9.485 18.646 19.507 1.00 21.95 124 GLU A C 1
ATOM 765 O O . GLU A 1 89 ? 9.579 18.070 18.417 1.00 22.60 124 GLU A O 1
ATOM 771 N N . LEU A 1 90 ? 8.334 19.136 19.984 1.00 22.42 125 LEU A N 1
ATOM 772 C CA . LEU A 1 90 ? 7.115 19.197 19.139 1.00 24.85 125 LEU A CA 1
ATOM 773 C C . LEU A 1 90 ? 7.365 19.931 17.813 1.00 24.08 125 LEU A C 1
ATOM 774 O O . LEU A 1 90 ? 6.758 19.599 16.796 1.00 25.56 125 LEU A O 1
ATOM 779 N N . 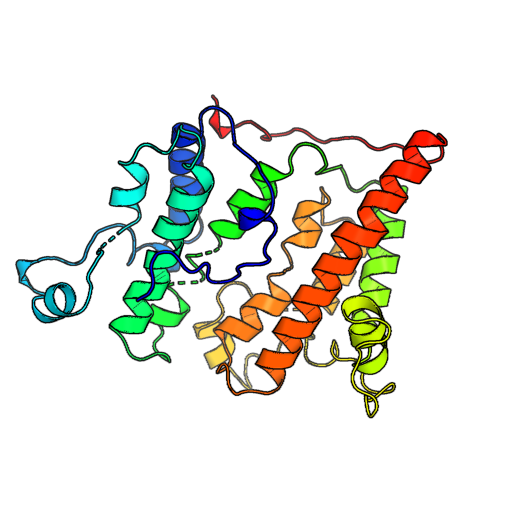LEU A 1 91 ? 8.246 20.935 17.832 1.00 22.55 126 LEU A N 1
ATOM 780 C CA . LEU A 1 91 ? 8.573 21.659 16.603 1.00 22.02 126 LEU A CA 1
ATOM 781 C C . LEU A 1 91 ? 9.016 20.729 15.482 1.00 22.76 126 LEU A C 1
ATOM 782 O O . LEU A 1 91 ? 8.685 20.983 14.328 1.00 23.37 126 LEU A O 1
ATOM 787 N N . THR A 1 92 ? 9.802 19.697 15.801 1.00 22.17 127 THR A N 1
ATOM 788 C CA . THR A 1 92 ? 10.152 18.692 14.780 1.00 23.12 127 THR A CA 1
ATOM 789 C C . THR A 1 92 ? 9.167 17.504 14.745 1.00 25.02 127 THR A C 1
ATOM 790 O O . THR A 1 92 ? 8.848 16.983 13.668 1.00 25.85 127 THR A O 1
ATOM 794 N N . LYS A 1 93 ? 8.668 17.083 15.899 1.00 25.47 128 LYS A N 1
ATOM 795 C CA . LYS A 1 93 ? 7.701 15.956 15.900 1.00 27.43 128 LYS A CA 1
ATOM 796 C C . LYS A 1 93 ? 6.471 16.241 15.042 1.00 29.11 128 LYS A C 1
ATOM 797 O O . LYS A 1 93 ? 6.060 15.401 14.220 1.00 31.34 128 LYS A O 1
ATOM 803 N N . ASN A 1 94 ? 5.885 17.419 15.229 1.00 28.15 129 ASN A N 1
ATOM 804 C CA . ASN A 1 94 ? 4.707 17.810 14.484 1.00 30.18 129 ASN A CA 1
ATOM 805 C C . ASN A 1 94 ? 5.027 17.956 12.983 1.00 30.60 129 ASN A C 1
ATOM 806 O O . ASN A 1 94 ? 4.218 17.600 12.123 1.00 32.53 129 ASN A O 1
ATOM 811 N N . CYS A 1 95 ? 6.209 18.490 12.685 1.00 28.70 130 CYS A N 1
ATOM 812 C CA . CYS A 1 95 ? 6.600 18.712 11.291 1.00 29.42 130 CYS A CA 1
ATOM 813 C C . CYS A 1 95 ? 6.729 17.365 10.568 1.00 31.55 130 CYS A C 1
ATOM 814 O O . CYS A 1 95 ? 6.228 17.194 9.457 1.00 33.55 130 CYS A O 1
ATOM 817 N N . GLN A 1 96 ? 7.385 16.411 11.225 1.00 31.88 131 GLN A N 1
ATOM 818 C CA . GLN A 1 96 ? 7.544 15.051 10.715 1.00 34.48 131 GLN A CA 1
ATOM 819 C C . GLN A 1 96 ? 6.212 14.292 10.551 1.00 37.74 131 GLN A C 1
ATOM 820 O O . GLN A 1 96 ? 6.064 13.486 9.629 1.00 40.05 131 GLN A O 1
ATOM 826 N N . ALA A 1 97 ? 5.251 14.568 11.427 1.00 38.58 132 ALA A N 1
ATOM 827 C CA . ALA A 1 97 ? 3.930 13.944 11.346 1.00 42.69 132 ALA A CA 1
ATOM 828 C C . ALA A 1 97 ? 3.156 14.466 10.145 1.00 44.54 132 ALA A C 1
ATOM 829 O O . ALA A 1 97 ? 2.366 13.738 9.550 1.00 47.65 132 ALA A O 1
ATOM 831 N N . TYR A 1 98 ? 3.403 15.729 9.801 1.00 43.81 133 TYR A N 1
ATOM 832 C CA . TYR A 1 98 ? 2.608 16.443 8.815 1.00 46.64 133 TYR A CA 1
ATOM 833 C C . TYR A 1 98 ? 3.200 16.416 7.405 1.00 47.13 133 TYR A C 1
ATOM 834 O O . TYR A 1 98 ? 2.464 16.296 6.430 1.00 49.14 133 TYR A O 1
ATOM 843 N N . ASN A 1 99 ? 4.519 16.558 7.299 1.00 45.33 134 ASN A N 1
ATOM 844 C CA . ASN A 1 99 ? 5.188 16.650 6.003 1.00 45.92 134 ASN A CA 1
ATOM 845 C C . ASN A 1 99 ? 5.908 15.354 5.669 1.00 47.15 134 ASN A C 1
ATOM 846 O O . ASN A 1 99 ? 6.047 14.485 6.530 1.00 47.69 134 ASN A O 1
ATOM 851 N N . GLU A 1 100 ? 6.363 15.233 4.420 1.00 47.95 135 GLU A N 1
ATOM 852 C CA . GLU A 1 100 ? 7.208 14.118 3.980 1.00 49.29 135 GLU A CA 1
ATOM 853 C C . GLU A 1 100 ? 8.510 14.174 4.763 1.00 46.85 135 GLU A C 1
ATOM 854 O O . GLU A 1 100 ? 9.055 15.258 4.970 1.00 44.00 135 GLU A O 1
ATOM 860 N N . TYR A 1 101 ? 8.998 13.014 5.204 1.00 48.15 136 TYR A N 1
ATOM 861 C CA . TYR A 1 101 ? 10.200 12.947 6.048 1.00 46.67 136 TYR A CA 1
ATOM 862 C C . TYR A 1 101 ? 11.430 13.551 5.383 1.00 44.57 136 TYR A C 1
ATOM 863 O O . TYR A 1 101 ? 12.239 14.201 6.043 1.00 42.71 136 TYR A O 1
ATOM 872 N N . ASP A 1 102 ? 11.572 13.331 4.081 1.00 44.98 137 ASP A N 1
ATOM 873 C CA . ASP A 1 102 ? 12.737 13.829 3.351 1.00 43.49 137 ASP A CA 1
ATOM 874 C C . ASP A 1 102 ? 12.731 15.332 3.099 1.00 40.20 137 ASP A C 1
ATOM 875 O O . ASP A 1 102 ? 13.720 15.863 2.588 1.00 40.41 137 ASP A O 1
ATOM 880 N N . SER A 1 103 ? 11.632 16.011 3.424 1.00 37.53 138 SER A N 1
ATOM 881 C CA . SER A 1 103 ? 11.452 17.393 2.971 1.00 34.39 138 SER A CA 1
ATOM 882 C C . SER A 1 103 ? 12.447 18.334 3.631 1.00 31.56 138 SER A C 1
ATOM 883 O O . SER A 1 103 ? 12.911 18.091 4.766 1.00 28.99 138 SER A O 1
ATOM 886 N N . LEU A 1 104 ? 12.775 19.404 2.914 1.00 29.88 139 LEU A N 1
ATOM 887 C CA . LEU A 1 104 ? 13.624 20.449 3.475 1.00 27.84 139 LEU A CA 1
ATOM 888 C C . LEU A 1 104 ? 13.030 20.994 4.763 1.00 25.45 139 LEU A C 1
ATOM 889 O O . LEU A 1 104 ? 13.743 21.165 5.745 1.00 22.99 139 LEU A O 1
ATOM 894 N N . ILE A 1 105 ? 11.727 21.258 4.780 1.00 25.66 140 ILE A N 1
ATOM 895 C CA . ILE A 1 105 ? 11.113 21.770 6.019 1.00 24.78 140 ILE A CA 1
ATOM 896 C C . ILE A 1 105 ? 11.290 20.833 7.229 1.00 23.97 140 ILE A C 1
ATOM 897 O O . ILE A 1 105 ? 11.559 21.293 8.352 1.00 22.59 140 ILE A O 1
ATOM 902 N N . VAL A 1 106 ? 11.176 19.523 7.007 1.00 24.54 141 VAL A N 1
ATOM 903 C CA . VAL A 1 106 ? 11.438 18.570 8.087 1.00 23.77 141 VAL A CA 1
ATOM 904 C C . VAL A 1 106 ? 12.895 18.621 8.566 1.00 22.44 141 VAL A C 1
ATOM 905 O O . VAL A 1 106 ? 13.121 18.691 9.770 1.00 20.53 141 VAL A O 1
ATOM 909 N N . LYS A 1 107 ? 13.855 18.604 7.625 1.00 23.02 142 LYS A N 1
ATOM 910 C CA . LYS A 1 107 ? 15.295 18.700 7.970 1.00 22.75 142 LYS A CA 1
ATOM 911 C C . LYS A 1 107 ? 15.613 19.990 8.740 1.00 21.20 142 LYS A C 1
ATOM 912 O O . LYS A 1 107 ? 16.432 20.007 9.679 1.00 19.80 142 LYS A O 1
ATOM 918 N N . ASN A 1 108 ? 14.991 21.082 8.303 1.00 20.85 143 ASN A N 1
ATOM 919 C CA . ASN A 1 108 ? 15.088 22.342 9.034 1.00 19.90 143 ASN A CA 1
ATOM 920 C C . ASN A 1 108 ? 14.509 22.264 10.435 1.00 19.03 143 ASN A C 1
ATOM 921 O O . ASN A 1 108 ? 15.161 22.720 11.378 1.00 18.65 143 ASN A O 1
ATOM 926 N N . SER A 1 109 ? 13.321 21.665 10.587 1.00 19.50 144 SER A N 1
ATOM 927 C CA . SER A 1 109 ? 12.724 21.454 11.922 1.00 19.65 144 SER A CA 1
ATOM 928 C C . SER A 1 109 ? 13.688 20.714 12.876 1.00 19.36 144 SER A C 1
ATOM 929 O O . SER A 1 109 ? 13.805 21.066 14.049 1.00 17.69 144 SER A O 1
ATOM 940 N N . GLN A 1 111 ? 17.001 20.643 12.706 1.00 17.86 146 GLN A N 1
ATOM 941 C CA . GLN A 1 111 ? 18.112 21.537 13.030 1.00 17.04 146 GLN A CA 1
ATOM 942 C C . GLN A 1 111 ? 17.723 22.664 14.002 1.00 17.75 146 GLN A C 1
ATOM 943 O O . GLN A 1 111 ? 18.537 23.068 14.831 1.00 17.22 146 GLN A O 1
ATOM 949 N N . VAL A 1 112 ? 16.484 23.166 13.907 1.00 17.78 147 VAL A N 1
ATOM 950 C CA . VAL A 1 112 ? 15.953 24.107 14.883 1.00 17.27 147 VAL A CA 1
ATOM 951 C C . VAL A 1 112 ? 16.036 23.492 16.288 1.00 16.69 147 VAL A C 1
ATOM 952 O O . VAL A 1 112 ? 16.579 24.110 17.232 1.00 15.21 147 VAL A O 1
ATOM 956 N N . VAL A 1 113 ? 15.536 22.264 16.421 1.00 16.42 148 VAL A N 1
ATOM 957 C CA . VAL A 1 113 ? 15.514 21.578 17.717 1.00 16.94 148 VAL A CA 1
ATOM 958 C C . VAL A 1 113 ? 16.943 21.325 18.193 1.00 16.08 148 VAL A C 1
ATOM 959 O O . VAL A 1 113 ? 17.273 21.613 19.344 1.00 15.32 148 VAL A O 1
ATOM 971 N N . LEU A 1 115 ? 19.790 22.920 17.470 1.00 16.27 150 LEU A N 1
ATOM 972 C CA . LEU A 1 115 ? 20.425 24.192 17.866 1.00 17.46 150 LEU A CA 1
ATOM 973 C C . LEU A 1 115 ? 19.899 24.721 19.207 1.00 16.97 150 LEU A C 1
ATOM 974 O O . LEU A 1 115 ? 20.683 25.199 20.042 1.00 17.92 150 LEU A O 1
ATOM 979 N N . ILE A 1 116 ? 18.592 24.599 19.416 1.00 16.25 151 ILE A N 1
ATOM 980 C CA . ILE A 1 116 ? 17.999 25.023 20.700 1.00 15.72 151 ILE A CA 1
ATOM 981 C C . ILE A 1 116 ? 18.569 24.150 21.820 1.00 16.03 151 ILE A C 1
ATOM 982 O O . ILE A 1 116 ? 19.033 24.664 22.866 1.00 15.56 151 ILE A O 1
ATOM 987 N N . GLU A 1 117 ? 18.551 22.840 21.610 1.00 15.71 152 GLU A N 1
ATOM 988 C CA . GLU A 1 117 ? 19.036 21.928 22.656 1.00 16.53 152 GLU A CA 1
ATOM 989 C C . GLU A 1 117 ? 20.546 22.038 22.946 1.00 16.80 152 GLU A C 1
ATOM 990 O O . GLU A 1 117 ? 20.975 21.843 24.100 1.00 17.00 152 GLU A O 1
ATOM 996 N N . PHE A 1 118 ? 21.338 22.395 21.931 1.00 16.84 153 PHE A N 1
ATOM 997 C CA . PHE A 1 118 ? 22.751 22.744 22.152 1.00 18.00 153 PHE A CA 1
ATOM 998 C C . PHE A 1 118 ? 22.912 23.954 23.098 1.00 18.37 153 PHE A C 1
ATOM 999 O O . PHE A 1 118 ? 23.774 23.949 23.991 1.00 18.50 153 PHE A O 1
ATOM 1007 N N . GLU A 1 119 ? 22.114 25.002 22.887 1.00 16.99 154 GLU A N 1
ATOM 1008 C CA . GLU A 1 119 ? 22.162 26.160 23.799 1.00 18.02 154 GLU A CA 1
ATOM 1009 C C . GLU A 1 119 ? 21.764 25.774 25.232 1.00 17.22 154 GLU A C 1
ATOM 1010 O O . GLU A 1 119 ? 22.377 26.256 26.189 1.00 18.40 154 GLU A O 1
ATOM 1016 N N . VAL A 1 120 ? 20.760 24.903 25.374 1.00 16.48 155 VAL A N 1
ATOM 1017 C CA . VAL A 1 120 ? 20.337 24.425 26.725 1.00 15.44 155 VAL A CA 1
ATOM 1018 C C . VAL A 1 120 ? 21.501 23.632 27.367 1.00 16.59 155 VAL A C 1
ATOM 1019 O O . VAL A 1 120 ? 21.810 23.784 28.566 1.00 15.56 155 VAL A O 1
ATOM 1023 N N . LEU A 1 121 ? 22.110 22.750 26.579 1.00 19.12 156 LEU A N 1
ATOM 1024 C CA . LEU A 1 121 ? 23.206 21.931 27.089 1.00 19.28 156 LEU A CA 1
ATOM 1025 C C . LEU A 1 121 ? 24.355 22.778 27.665 1.00 19.13 156 LEU A C 1
ATOM 1026 O O . LEU A 1 121 ? 24.885 22.472 28.742 1.00 18.88 156 LEU A O 1
ATOM 1031 N N . LYS A 1 122 ? 24.735 23.830 26.949 1.00 19.63 157 LYS A N 1
ATOM 1032 C CA . LYS A 1 122 ? 25.777 24.758 27.406 1.00 20.81 157 LYS A CA 1
ATOM 1033 C C . LYS A 1 122 ? 25.366 25.436 28.736 1.00 20.62 157 LYS A C 1
ATOM 1034 O O . LYS A 1 122 ? 26.132 25.413 29.713 1.00 21.05 157 LYS A O 1
ATOM 1040 N N . ALA A 1 123 ? 24.138 25.953 28.778 1.00 19.21 158 ALA A N 1
ATOM 1041 C CA . ALA A 1 123 ? 23.626 26.708 29.937 1.00 18.53 158 ALA A CA 1
ATOM 1042 C C . ALA A 1 123 ? 23.438 25.817 31.180 1.00 18.91 158 ALA A C 1
ATOM 1043 O O . ALA A 1 123 ? 23.651 26.270 32.312 1.00 19.37 158 ALA A O 1
ATOM 1045 N N . LYS A 1 124 ? 23.046 24.565 30.960 1.00 17.77 159 LYS A N 1
ATOM 1046 C CA . LYS A 1 124 ? 22.801 23.597 32.040 1.00 18.15 159 LYS A CA 1
ATOM 1047 C C . LYS A 1 124 ? 24.126 23.270 32.751 1.00 16.92 159 LYS A C 1
ATOM 1048 O O . LYS A 1 124 ? 24.155 22.933 33.938 1.00 15.84 159 LYS A O 1
ATOM 1054 N N . ASN A 1 125 ? 25.226 23.369 32.008 1.00 15.54 160 ASN A N 1
ATOM 1055 C CA . ASN A 1 125 ? 26.541 22.930 32.497 1.00 18.10 160 ASN A CA 1
ATOM 1056 C C . ASN A 1 125 ? 27.542 24.030 32.873 1.00 17.45 160 ASN A C 1
ATOM 1057 O O . ASN A 1 125 ? 28.745 23.779 32.904 1.00 17.69 160 ASN A O 1
ATOM 1062 N N . LEU A 1 126 ? 27.061 25.240 33.189 1.00 18.42 161 LEU A N 1
ATOM 1063 C CA . LEU A 1 126 ? 27.952 26.331 33.655 1.00 19.65 161 LEU A CA 1
ATOM 1064 C C . LEU A 1 126 ? 28.899 25.872 34.766 1.00 19.37 161 LEU A C 1
ATOM 1065 O O . LEU A 1 126 ? 30.066 26.282 34.809 1.00 19.46 161 LEU A O 1
ATOM 1070 N N . LYS A 1 127 ? 28.390 25.031 35.672 1.00 18.75 162 LYS A N 1
ATOM 1071 C CA . LYS A 1 127 ? 29.176 24.567 36.820 1.00 19.62 162 LYS A CA 1
ATOM 1072 C C . LYS A 1 127 ? 30.482 23.840 36.442 1.00 19.06 162 LYS A C 1
ATOM 1073 O O . LYS A 1 127 ? 31.444 23.817 37.241 1.00 19.53 162 LYS A O 1
ATOM 1079 N N . ARG A 1 128 ? 30.519 23.229 35.246 1.00 17.69 163 ARG A N 1
ATOM 1080 C CA . ARG A 1 128 ? 31.681 22.445 34.813 1.00 17.76 163 ARG A CA 1
ATOM 1081 C C . ARG A 1 128 ? 32.165 22.814 33.406 1.00 15.70 163 ARG A C 1
ATOM 1082 O O . ARG A 1 128 ? 32.929 22.061 32.784 1.00 16.07 163 ARG A O 1
ATOM 1090 N N . ASN A 1 129 ? 31.728 23.970 32.916 1.00 14.96 164 ASN A N 1
ATOM 1091 C CA . ASN A 1 129 ? 32.123 24.426 31.591 1.00 13.67 164 ASN A CA 1
ATOM 1092 C C . ASN A 1 129 ? 33.459 25.198 31.669 1.00 14.74 164 ASN A C 1
ATOM 1093 O O . ASN A 1 129 ? 33.536 26.416 31.437 1.00 14.24 164 ASN A O 1
ATOM 1098 N N . TYR A 1 130 ? 34.501 24.463 32.024 1.00 14.73 165 TYR A N 1
ATOM 1099 C CA . TYR A 1 130 ? 35.787 25.081 32.290 1.00 15.58 165 TYR A CA 1
ATOM 1100 C C . TYR A 1 130 ? 36.441 25.632 31.032 1.00 15.42 165 TYR A C 1
ATOM 1101 O O . TYR A 1 130 ? 36.226 25.130 29.930 1.00 14.55 165 TYR A O 1
ATOM 1110 N N . LEU A 1 131 ? 37.289 26.627 31.247 1.00 16.23 166 LEU A N 1
ATOM 1111 C CA . LEU A 1 131 ? 38.231 27.079 30.236 1.00 16.50 166 LEU A CA 1
ATOM 1112 C C . LEU A 1 131 ? 39.134 25.938 29.743 1.00 15.54 166 LEU A C 1
ATOM 1113 O O . LEU A 1 131 ? 39.679 25.170 30.541 1.00 16.54 166 LEU A O 1
ATOM 1118 N N . ILE A 1 132 ? 39.297 25.816 28.435 1.00 15.45 167 ILE A N 1
ATOM 1119 C CA . ILE A 1 132 ? 40.283 24.850 27.924 1.00 16.05 167 ILE A CA 1
ATOM 1120 C C . ILE A 1 132 ? 41.676 25.472 28.072 1.00 16.65 167 ILE A C 1
ATOM 1121 O O . ILE A 1 132 ? 42.119 26.249 27.217 1.00 18.87 167 ILE A O 1
ATOM 1126 N N . ASN A 1 133 ? 42.341 25.165 29.188 1.00 15.75 168 ASN A N 1
ATOM 1127 C CA . ASN A 1 133 ? 43.760 25.505 29.353 1.00 16.52 168 ASN A CA 1
ATOM 1128 C C . ASN A 1 133 ? 44.657 24.349 28.840 1.00 16.71 168 ASN A C 1
ATOM 1129 O O . ASN A 1 133 ? 44.143 23.407 28.231 1.00 15.57 168 ASN A O 1
ATOM 1134 N N . SER A 1 134 ? 45.963 24.425 29.090 1.00 17.83 169 SER A N 1
ATOM 1135 C CA . SER A 1 134 ? 46.926 23.437 28.577 1.00 19.69 169 SER A CA 1
ATOM 1136 C C . SER A 1 134 ? 46.583 22.038 29.056 1.00 18.12 169 SER A C 1
ATOM 1137 O O . SER A 1 134 ? 46.562 21.089 28.274 1.00 18.58 169 SER A O 1
ATOM 1140 N N . GLU A 1 135 ? 46.276 21.908 30.337 1.00 18.15 170 GLU A N 1
ATOM 1141 C CA . GLU A 1 135 ? 45.938 20.606 30.892 1.00 19.68 170 GLU A CA 1
ATOM 1142 C C . GLU A 1 135 ? 44.626 20.033 30.317 1.00 17.66 170 GLU A C 1
ATOM 1143 O O . GLU A 1 135 ? 44.599 18.869 29.884 1.00 16.34 170 GLU A O 1
ATOM 1149 N N . VAL A 1 136 ? 43.573 20.856 30.300 1.00 15.62 171 VAL A N 1
ATOM 1150 C CA . VAL A 1 136 ? 42.252 20.456 29.766 1.00 15.85 171 VAL A CA 1
ATOM 1151 C C . VAL A 1 136 ? 42.350 20.084 28.277 1.00 15.22 171 VAL A C 1
ATOM 1152 O O . VAL A 1 136 ? 41.800 19.054 27.871 1.00 15.51 171 VAL A O 1
ATOM 1156 N N . LYS A 1 137 ? 43.093 20.880 27.499 1.00 16.13 172 LYS A N 1
ATOM 1157 C CA . LYS A 1 137 ? 43.296 20.595 26.079 1.00 16.94 172 LYS A CA 1
ATOM 1158 C C . LYS A 1 137 ? 43.961 19.231 25.901 1.00 16.27 172 LYS A C 1
ATOM 1159 O O . LYS A 1 137 ? 43.526 18.461 25.058 1.00 16.13 172 LYS A O 1
ATOM 1165 N N . ALA A 1 138 ? 44.998 18.947 26.681 1.00 16.94 173 ALA A N 1
ATOM 1166 C CA . ALA A 1 138 ? 45.711 17.662 26.550 1.00 17.98 173 ALA A CA 1
ATOM 1167 C C . ALA A 1 138 ? 44.722 16.503 26.787 1.00 18.36 173 ALA A C 1
ATOM 1168 O O . ALA A 1 138 ? 44.656 15.529 25.990 1.00 18.11 173 ALA A O 1
ATOM 1170 N N . LYS A 1 139 ? 43.959 16.592 27.877 1.00 18.07 174 LYS A N 1
ATOM 1171 C CA . LYS A 1 139 ? 42.978 15.543 28.196 1.00 18.94 174 LYS A CA 1
ATOM 1172 C C . LYS A 1 139 ? 41.895 15.362 27.110 1.00 18.46 174 LYS A C 1
ATOM 1173 O O . LYS A 1 139 ? 41.631 14.230 26.693 1.00 19.56 174 LYS A O 1
ATOM 1179 N N . LEU A 1 140 ? 41.301 16.461 26.644 1.00 16.59 175 LEU A N 1
ATOM 1180 C CA . LEU A 1 140 ? 40.312 16.435 25.554 1.00 16.43 175 LEU A CA 1
ATOM 1181 C C . LEU A 1 140 ? 40.877 15.747 24.306 1.00 17.71 175 LEU A C 1
ATOM 1182 O O . LEU A 1 140 ? 40.219 14.879 23.705 1.00 17.42 175 LEU A O 1
ATOM 1187 N N . LEU A 1 141 ? 42.115 16.100 23.952 1.00 18.10 176 LEU A N 1
ATOM 1188 C CA . LEU A 1 141 ? 42.781 15.447 22.808 1.00 19.54 176 LEU A CA 1
ATOM 1189 C C . LEU A 1 141 ? 42.852 13.925 22.941 1.00 19.71 176 LEU A C 1
ATOM 1190 O O . LEU A 1 141 ? 42.609 13.202 21.961 1.00 20.45 176 LEU A O 1
ATOM 1195 N N . HIS A 1 142 ? 43.198 13.429 24.129 1.00 19.83 177 HIS A N 1
ATOM 1196 C CA . HIS A 1 142 ? 43.239 11.976 24.354 1.00 20.54 177 HIS A CA 1
ATOM 1197 C C . HIS A 1 142 ? 41.868 11.319 24.166 1.00 20.27 177 HIS A C 1
ATOM 1198 O O . HIS A 1 142 ? 41.758 10.244 23.570 1.00 19.53 177 HIS A O 1
ATOM 1205 N N . TYR A 1 143 ? 40.838 11.968 24.693 1.00 19.15 178 TYR A N 1
ATOM 1206 C CA . TYR A 1 143 ? 39.486 11.437 24.569 1.00 19.41 178 TYR A CA 1
ATOM 1207 C C . TYR A 1 143 ? 38.978 11.502 23.135 1.00 18.79 178 TYR A C 1
ATOM 1208 O O . TYR A 1 143 ? 38.304 10.577 22.672 1.00 18.46 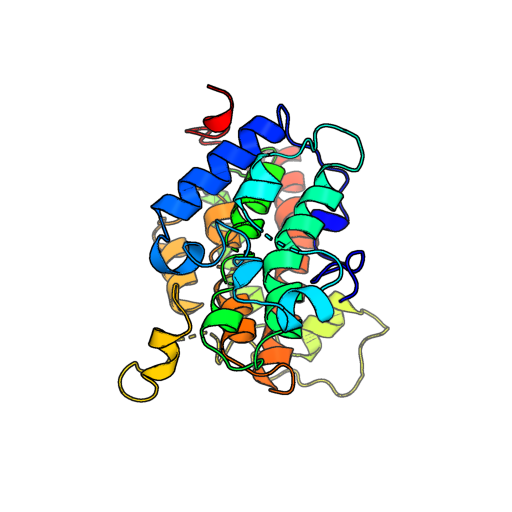178 TYR A O 1
ATOM 1217 N N . LEU A 1 144 ? 39.320 12.578 22.439 1.00 18.09 179 LEU A N 1
ATOM 1218 C CA . LEU A 1 144 ? 39.007 12.692 21.000 1.00 19.47 179 LEU A CA 1
ATOM 1219 C C . LEU A 1 144 ? 39.684 11.530 20.247 1.00 19.82 179 LEU A C 1
ATOM 1220 O O . LEU A 1 144 ? 39.043 10.857 19.438 1.00 18.90 179 LEU A O 1
ATOM 1225 N N . ASN A 1 145 ? 40.977 11.299 20.504 1.00 20.36 180 ASN A N 1
ATOM 1226 C CA . ASN A 1 145 ? 41.690 10.214 19.817 1.00 22.55 180 ASN A CA 1
ATOM 1227 C C . ASN A 1 145 ? 41.082 8.847 20.122 1.00 22.69 180 ASN A C 1
ATOM 1228 O O . ASN A 1 145 ? 41.057 7.972 19.261 1.00 22.59 180 ASN A O 1
ATOM 1233 N N . LYS A 1 146 ? 40.633 8.676 21.368 1.00 22.18 181 LYS A N 1
ATOM 1234 C CA . LYS A 1 146 ? 40.008 7.433 21.829 1.00 23.30 181 LYS A CA 1
ATOM 1235 C C . LYS A 1 146 ? 38.715 7.200 21.052 1.00 23.30 181 LYS A C 1
ATOM 1236 O O . LYS A 1 146 ? 38.470 6.088 20.604 1.00 24.87 181 LYS A O 1
ATOM 1242 N N . LEU A 1 147 ? 37.911 8.257 20.874 1.00 22.20 182 LEU A N 1
ATOM 1243 C CA . LEU A 1 147 ? 36.708 8.188 20.042 1.00 23.14 182 LEU A CA 1
ATOM 1244 C C . LEU A 1 147 ? 37.058 7.867 18.580 1.00 24.08 182 LEU A C 1
ATOM 1245 O O . LEU A 1 147 ? 36.398 7.055 17.956 1.00 23.90 182 LEU A O 1
ATOM 1250 N N . VAL A 1 148 ? 38.079 8.535 18.046 1.00 19.10 183 VAL A N 1
ATOM 1251 C CA . VAL A 1 148 ? 38.444 8.350 16.629 1.00 20.01 183 VAL A CA 1
ATOM 1252 C C . VAL A 1 148 ? 38.908 6.900 16.396 1.00 21.09 183 VAL A C 1
ATOM 1253 O O . VAL A 1 148 ? 38.581 6.283 15.381 1.00 21.46 183 VAL A O 1
ATOM 1257 N N . ASP A 1 149 ? 39.646 6.352 17.356 1.00 22.46 184 ASP A N 1
ATOM 1258 C CA . ASP A 1 149 ? 40.165 4.988 17.230 1.00 23.61 184 ASP A CA 1
ATOM 1259 C C . ASP A 1 149 ? 39.183 3.855 17.578 1.00 23.79 184 ASP A C 1
ATOM 1260 O O . ASP A 1 149 ? 39.508 2.660 17.361 1.00 25.52 184 ASP A O 1
ATOM 1265 N N . ALA A 1 150 ? 37.994 4.210 18.063 1.00 23.00 185 ALA A N 1
ATOM 1266 C CA . ALA A 1 150 ? 37.047 3.231 18.600 1.00 23.73 185 ALA A CA 1
ATOM 1267 C C . ALA A 1 150 ? 36.463 2.292 17.519 1.00 23.90 185 ALA A C 1
ATOM 1268 O O . ALA A 1 150 ? 36.041 2.735 16.451 1.00 23.79 185 ALA A O 1
ATOM 1270 N N . THR A 1 151 ? 36.434 1.006 17.836 1.00 25.37 186 THR A N 1
ATOM 1271 C CA . THR A 1 151 ? 35.797 -0.011 16.993 1.00 25.70 186 THR A CA 1
ATOM 1272 C C . THR A 1 151 ? 34.481 -0.488 17.630 1.00 25.97 186 THR A C 1
ATOM 1273 O O . THR A 1 151 ? 34.179 -0.189 18.790 1.00 24.35 186 THR A O 1
ATOM 1277 N N . GLU A 1 152 ? 33.698 -1.241 16.866 1.00 27.40 187 GLU A N 1
ATOM 1278 C CA . GLU A 1 152 ? 32.417 -1.726 17.380 1.00 28.71 187 GLU A CA 1
ATOM 1279 C C . GLU A 1 152 ? 32.632 -2.554 18.65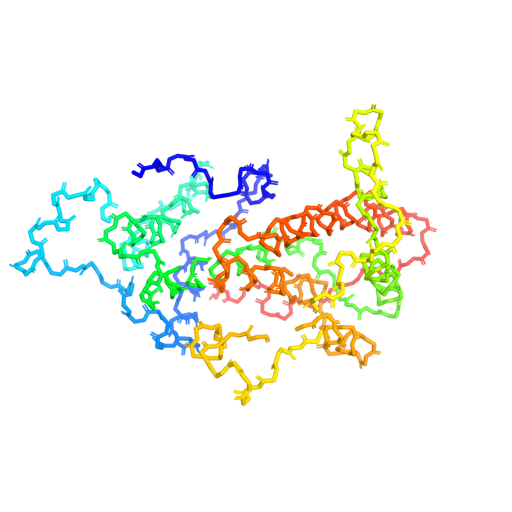4 1.00 29.04 187 GLU A C 1
ATOM 1280 O O . GLU A 1 152 ? 31.886 -2.392 19.615 1.00 28.59 187 GLU A O 1
ATOM 1286 N N . LYS A 1 153 ? 33.687 -3.373 18.687 1.00 29.83 188 LYS A N 1
ATOM 1287 C CA . LYS A 1 153 ? 33.961 -4.233 19.858 1.00 32.09 188 LYS A CA 1
ATOM 1288 C C . LYS A 1 153 ? 34.287 -3.395 21.113 1.00 30.42 188 LYS A C 1
ATOM 1289 O O . LYS A 1 153 ? 33.738 -3.626 22.203 1.00 30.29 188 LYS A O 1
ATOM 1295 N N . LYS A 1 154 ? 35.172 -2.423 20.938 1.00 28.41 189 LYS A N 1
ATOM 1296 C CA . LYS A 1 154 ? 35.588 -1.540 22.030 1.00 28.62 189 LYS A CA 1
ATOM 1297 C C . LYS A 1 154 ? 34.410 -0.729 22.576 1.00 25.83 189 LYS A C 1
ATOM 1298 O O . LYS A 1 154 ? 34.211 -0.659 23.789 1.00 25.70 189 LYS A O 1
ATOM 1304 N N . ILE A 1 155 ? 33.608 -0.151 21.680 1.00 24.06 190 ILE A N 1
ATOM 1305 C CA . ILE A 1 155 ? 32.492 0.693 22.115 1.00 23.62 190 ILE A CA 1
ATOM 1306 C C . ILE A 1 155 ? 31.470 -0.132 22.891 1.00 24.83 190 ILE A C 1
ATOM 1307 O O . ILE A 1 155 ? 31.027 0.275 23.956 1.00 24.01 190 ILE A O 1
ATOM 1312 N N . ASN A 1 156 ? 31.119 -1.302 22.357 1.00 26.59 191 ASN A N 1
ATOM 1313 C CA . ASN A 1 156 ? 30.193 -2.199 23.039 1.00 28.95 191 ASN A CA 1
ATOM 1314 C C . ASN A 1 156 ? 30.730 -2.721 24.357 1.00 30.48 191 ASN A C 1
ATOM 1315 O O . ASN A 1 156 ? 29.966 -2.872 25.308 1.00 32.14 191 ASN A O 1
ATOM 1320 N N . GLN A 1 157 ? 32.033 -2.984 24.429 1.00 30.86 192 GLN A N 1
ATOM 1321 C CA . GLN A 1 157 ? 32.629 -3.377 25.706 1.00 33.62 192 GLN A CA 1
ATOM 1322 C C . GLN A 1 157 ? 32.440 -2.271 26.743 1.00 32.78 192 GLN A C 1
ATOM 1323 O O . GLN A 1 157 ? 32.086 -2.548 27.896 1.00 34.37 192 GLN A O 1
ATOM 1329 N N . ALA A 1 158 ? 32.689 -1.029 26.327 1.00 30.46 193 ALA A N 1
ATOM 1330 C CA . ALA A 1 158 ? 32.526 0.130 27.207 1.00 29.60 193 ALA A CA 1
ATOM 1331 C C . ALA A 1 158 ? 31.071 0.310 27.615 1.00 29.95 193 ALA A C 1
ATOM 1332 O O . ALA A 1 158 ? 30.776 0.494 28.795 1.00 31.52 193 ALA A O 1
ATOM 1334 N N . LEU A 1 159 ? 30.162 0.264 26.644 1.00 29.13 194 LEU A N 1
ATOM 1335 C CA . LEU A 1 159 ? 28.747 0.552 26.920 1.00 30.63 194 LEU A CA 1
ATOM 1336 C C . LEU A 1 159 ? 27.950 -0.605 27.535 1.00 33.72 194 LEU A C 1
ATOM 1337 O O . LEU A 1 159 ? 27.008 -0.361 28.288 1.00 35.06 194 LEU A O 1
ATOM 1342 N N . LEU A 1 160 ? 28.321 -1.848 27.212 1.00 35.11 195 LEU A N 1
ATOM 1343 C CA . LEU A 1 160 ? 27.521 -3.011 27.626 1.00 38.51 195 LEU A CA 1
ATOM 1344 C C . LEU A 1 160 ? 28.239 -4.015 28.544 1.00 41.01 195 LEU A C 1
ATOM 1345 O O . LEU A 1 160 ? 27.592 -4.888 29.123 1.00 43.89 195 LEU A O 1
ATOM 1350 N N . GLY A 1 161 ? 29.559 -3.884 28.689 1.00 40.85 196 GLY A N 1
ATOM 1351 C CA . GLY A 1 161 ? 30.358 -4.818 29.496 1.00 43.83 196 GLY A CA 1
ATOM 1352 C C . GLY A 1 161 ? 30.128 -6.276 29.109 1.00 47.01 196 GLY A C 1
ATOM 1353 O O . GLY A 1 161 ? 30.086 -6.613 27.917 1.00 46.65 196 GLY A O 1
ATOM 1354 N N . ALA A 1 162 ? 29.948 -7.137 30.114 1.00 50.91 197 ALA A N 1
ATOM 1355 C CA . ALA A 1 162 ? 29.689 -8.565 29.895 1.00 54.54 197 ALA A CA 1
ATOM 1356 C C . ALA A 1 162 ? 28.431 -8.861 29.059 1.00 55.20 197 ALA A C 1
ATOM 1357 O O . ALA A 1 162 ? 28.220 -10.001 28.628 1.00 58.50 197 ALA A O 1
ATOM 1359 N N . SER A 1 163 ? 27.596 -7.846 28.847 1.00 52.99 198 SER A N 1
ATOM 1360 C CA . SER A 1 163 ? 26.379 -7.996 28.041 1.00 54.16 198 SER A CA 1
ATOM 1361 C C . SER A 1 163 ? 26.581 -7.648 26.561 1.00 52.06 198 SER A C 1
ATOM 1362 O O . SER A 1 163 ? 25.629 -7.694 25.771 1.00 53.44 198 SER A O 1
ATOM 1365 N N . SER A 1 164 ? 27.816 -7.308 26.195 1.00 49.29 199 SER A N 1
ATOM 1366 C CA . SER A 1 164 ? 28.161 -6.999 24.805 1.00 47.76 199 SER A CA 1
ATOM 1367 C C . SER A 1 164 ? 27.924 -8.214 23.877 1.00 51.27 199 SE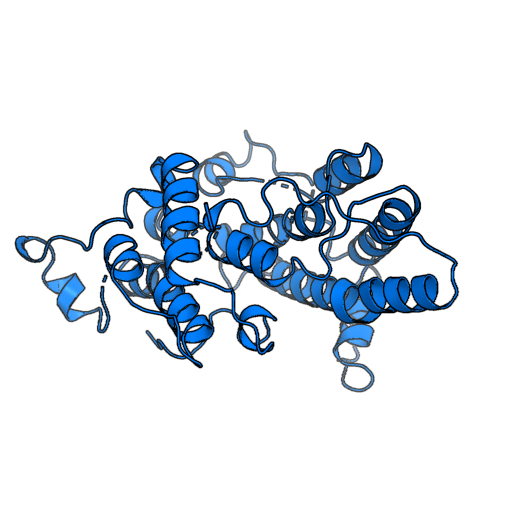R A C 1
ATOM 1368 O O . SER A 1 164 ? 28.223 -9.348 24.253 1.00 53.66 199 SER A O 1
ATOM 1371 N N . PRO A 1 165 ? 27.398 -7.971 22.657 1.00 51.49 200 PRO A N 1
ATOM 1372 C CA . PRO A 1 165 ? 27.369 -9.032 21.654 1.00 54.62 200 PRO A CA 1
ATOM 1373 C C . PRO A 1 165 ? 28.782 -9.582 21.402 1.00 54.84 200 PRO A C 1
ATOM 1374 O O . PRO A 1 165 ? 29.779 -8.918 21.710 1.00 51.39 200 PRO A O 1
ATOM 1378 N N . LYS A 1 166 ? 28.854 -10.783 20.832 1.00 58.66 201 LYS A N 1
ATOM 1379 C CA . LYS A 1 166 ? 30.101 -11.549 20.787 1.00 60.51 201 LYS A CA 1
ATOM 1380 C C . LYS A 1 166 ? 30.931 -11.424 19.502 1.00 60.28 201 LYS A C 1
ATOM 1381 O O . LYS A 1 166 ? 32.152 -11.561 19.549 1.00 60.60 201 LYS A O 1
ATOM 1387 N N . ASN A 1 167 ? 30.283 -11.157 18.370 1.00 60.48 202 ASN A N 1
ATOM 1388 C CA . ASN A 1 167 ? 30.968 -11.221 17.068 1.00 61.91 202 ASN A CA 1
ATOM 1389 C C . ASN A 1 167 ? 31.889 -10.037 16.787 1.00 56.89 202 ASN A C 1
ATOM 1390 O O . ASN A 1 167 ? 32.765 -10.124 15.922 1.00 57.64 202 ASN A O 1
ATOM 1395 N N . LEU A 1 168 ? 31.690 -8.956 17.542 1.00 52.32 203 LEU A N 1
ATOM 1396 C CA . LEU A 1 168 ? 31.913 -7.593 17.064 1.00 47.75 203 LEU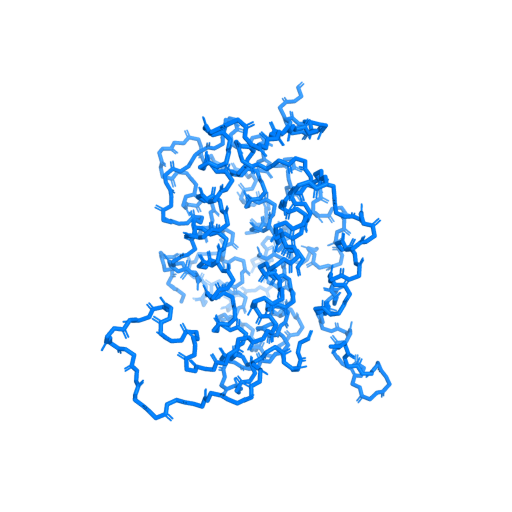 A CA 1
ATOM 1397 C C . LEU A 1 168 ? 33.275 -7.280 16.451 1.00 46.42 203 LEU A C 1
ATOM 1398 O O . LEU A 1 168 ? 34.318 -7.729 16.933 1.00 47.06 203 LEU A O 1
ATOM 1403 N N . ASP A 1 169 ? 33.234 -6.485 15.384 1.00 44.16 204 ASP A N 1
ATOM 1404 C CA . ASP A 1 169 ? 34.420 -6.117 14.634 1.00 43.53 204 ASP A CA 1
ATOM 1405 C C . ASP A 1 169 ? 35.340 -5.272 15.513 1.00 40.80 204 ASP A C 1
ATOM 1406 O O . ASP A 1 169 ? 34.877 -4.336 16.161 1.00 37.02 204 ASP A O 1
ATOM 1411 N N . ASP A 1 170 ? 36.630 -5.611 15.532 1.00 41.91 205 ASP A N 1
ATOM 1412 C CA . ASP A 1 170 ? 37.615 -4.842 16.301 1.00 41.04 205 ASP A CA 1
ATOM 1413 C C . ASP A 1 170 ? 38.713 -4.252 15.393 1.00 40.90 205 ASP A C 1
ATOM 1414 O O . ASP A 1 170 ? 39.885 -4.183 15.777 1.00 42.30 205 ASP A O 1
ATOM 1419 N N . LYS A 1 171 ? 38.319 -3.813 14.197 1.00 40.10 206 LYS A N 1
ATOM 1420 C CA . LYS A 1 171 ? 39.260 -3.422 13.143 1.00 40.35 206 LYS A CA 1
ATOM 1421 C C . LYS A 1 171 ? 38.895 -2.068 12.530 1.00 36.92 206 LYS A C 1
ATOM 1422 O O . LYS A 1 171 ? 39.716 -1.136 12.494 1.00 36.17 206 LYS A O 1
ATOM 1428 N N . VAL A 1 172 ? 37.655 -1.950 12.064 1.00 35.04 207 VAL A N 1
ATOM 1429 C CA . VAL A 1 172 ? 37.191 -0.735 11.393 1.00 32.29 207 VAL A CA 1
ATOM 1430 C C . VAL A 1 172 ? 36.875 0.373 12.419 1.00 29.83 207 VAL A C 1
ATOM 1431 O O . VAL A 1 172 ? 36.202 0.119 13.423 1.00 28.48 207 VAL A O 1
ATOM 1435 N N . LYS A 1 173 ? 37.369 1.590 12.172 1.00 28.43 208 LYS A N 1
ATOM 1436 C CA . LYS A 1 173 ? 37.034 2.746 13.036 1.00 26.61 208 LYS A CA 1
ATOM 1437 C C . LYS A 1 173 ? 35.689 3.307 12.600 1.00 26.30 208 LYS A C 1
ATOM 1438 O O . LYS A 1 173 ? 35.529 3.711 11.441 1.00 26.15 208 LYS A O 1
ATOM 1444 N N . LEU A 1 174 ? 34.722 3.322 13.521 1.00 25.80 209 LEU A N 1
ATOM 1445 C CA . LEU A 1 174 ? 33.384 3.868 13.219 1.00 27.02 209 LEU A CA 1
ATOM 1446 C C . LEU A 1 174 ? 33.447 5.342 12.806 1.00 25.58 209 LEU A C 1
ATOM 1447 O O . LEU A 1 174 ? 32.575 5.829 12.088 1.00 25.85 209 LEU A O 1
ATOM 1452 N N . SER A 1 175 ? 34.489 6.026 13.287 1.00 24.38 210 SER A N 1
ATOM 1453 C CA . SER A 1 175 ? 34.785 7.426 12.986 1.00 23.48 210 SER A CA 1
ATOM 1454 C C . SER A 1 175 ? 35.050 7.710 11.496 1.00 24.63 210 SER A C 1
ATOM 1455 O O . SER A 1 175 ? 34.849 8.828 11.060 1.00 24.52 210 SER A O 1
ATOM 1458 N N . GLU A 1 176 ? 35.537 6.713 10.744 1.00 24.56 211 GLU A N 1
ATOM 1459 C CA . GLU A 1 176 ? 36.029 6.919 9.366 1.00 26.37 211 GLU A CA 1
ATOM 1460 C C . GLU A 1 176 ? 35.194 7.873 8.471 1.00 27.22 211 GLU A C 1
ATOM 1461 O O . GLU A 1 176 ? 35.750 8.830 7.924 1.00 27.87 211 GLU A O 1
ATOM 1467 N N . PRO A 1 177 ? 33.876 7.604 8.289 1.00 28.21 212 PRO A N 1
ATOM 1468 C CA . PRO A 1 177 ? 33.096 8.497 7.404 1.00 27.83 212 PRO A CA 1
ATOM 1469 C C . PRO A 1 177 ? 32.767 9.879 7.969 1.00 25.49 212 PRO A C 1
ATOM 1470 O O . PRO A 1 177 ? 32.187 10.692 7.268 1.00 25.98 212 PRO A O 1
ATOM 1474 N N . PHE A 1 178 ? 33.141 10.128 9.228 1.00 23.35 213 PHE A N 1
ATOM 1475 C CA . PHE A 1 178 ? 32.901 11.401 9.902 1.00 21.82 213 PHE A CA 1
ATOM 1476 C C . PHE A 1 178 ? 34.140 12.288 9.915 1.00 21.65 213 PHE A C 1
ATOM 1477 O O . PHE A 1 178 ? 34.082 13.445 10.372 1.00 20.72 213 PHE A O 1
ATOM 1493 N N . GLU A 1 180 ? 36.071 13.495 7.371 1.00 23.25 215 GLU A N 1
ATOM 1494 C CA . GLU A 1 180 ? 36.124 14.557 6.372 1.00 24.70 215 GLU A CA 1
ATOM 1495 C C . GLU A 1 180 ? 34.748 14.845 5.795 1.00 24.13 215 GLU A C 1
ATOM 1496 O O . GLU A 1 180 ? 33.933 13.926 5.587 1.00 24.31 215 GLU A O 1
ATOM 1502 N N . LEU A 1 181 ? 34.506 16.112 5.502 1.00 24.17 216 LEU A N 1
ATOM 1503 C CA . LEU A 1 181 ? 33.271 16.504 4.802 1.00 24.79 216 LEU A CA 1
ATOM 1504 C C . LEU A 1 181 ? 33.284 15.984 3.361 1.00 26.50 216 LEU A C 1
ATOM 1505 O O . LEU A 1 181 ? 34.335 15.921 2.728 1.00 26.93 216 LEU A O 1
ATOM 1510 N N . VAL A 1 182 ? 32.109 15.606 2.868 1.00 26.92 217 VAL A N 1
ATOM 1511 C CA . VAL A 1 182 ? 31.918 15.172 1.489 1.00 28.64 217 VAL A CA 1
ATOM 1512 C C . VAL A 1 182 ? 32.211 16.322 0.493 1.00 29.70 217 VAL A C 1
ATOM 1513 O O . VAL A 1 182 ? 32.057 17.504 0.821 1.00 27.95 217 VAL A O 1
ATOM 1517 N N . ASP A 1 183 ? 32.669 15.974 -0.712 1.00 31.38 218 ASP A N 1
ATOM 1518 C CA . ASP A 1 183 ? 32.982 16.975 -1.697 1.00 33.33 218 ASP A CA 1
ATOM 1519 C C . ASP A 1 183 ? 31.685 17.672 -2.130 1.00 32.90 218 ASP A C 1
ATOM 1520 O O . ASP A 1 183 ? 30.704 17.009 -2.481 1.00 32.29 218 ASP A O 1
ATOM 1525 N N . LYS A 1 184 ? 31.697 19.001 -2.076 1.00 32.93 219 LYS A N 1
ATOM 1526 C CA . LYS A 1 184 ? 30.529 19.831 -2.420 1.00 34.68 219 LYS A CA 1
ATOM 1527 C C . LYS A 1 184 ? 30.068 19.666 -3.872 1.00 35.94 219 LYS A C 1
ATOM 1528 O O . LYS A 1 184 ? 28.900 19.874 -4.192 1.00 35.22 219 LYS A O 1
ATOM 1534 N N . ASP A 1 185 ? 30.984 19.282 -4.753 1.00 38.29 220 ASP A N 1
ATOM 1535 C CA . ASP A 1 185 ? 30.629 19.124 -6.159 1.00 40.60 220 ASP A CA 1
ATOM 1536 C C . ASP A 1 185 ? 30.064 17.745 -6.429 1.00 40.38 220 ASP A C 1
ATOM 1537 O O . ASP A 1 185 ? 29.245 17.578 -7.320 1.00 41.14 220 ASP A O 1
ATOM 1542 N N . GLU A 1 186 ? 30.474 16.767 -5.630 1.00 38.87 221 GLU A N 1
ATOM 1543 C CA . GLU A 1 186 ? 29.933 15.415 -5.748 1.00 39.34 221 GLU A CA 1
ATOM 1544 C C . GLU A 1 186 ? 28.559 15.260 -5.091 1.00 36.20 221 GLU A C 1
ATOM 1545 O O . GLU A 1 186 ? 27.716 14.504 -5.576 1.00 37.56 221 GLU A O 1
ATOM 1551 N N . LEU A 1 187 ? 28.340 15.957 -3.977 1.00 33.01 222 LEU A N 1
ATOM 1552 C CA . LEU A 1 187 ? 27.074 15.864 -3.278 1.00 30.16 222 LEU A CA 1
ATOM 1553 C C . LEU A 1 187 ? 26.557 17.252 -2.869 1.00 27.96 222 LEU A C 1
ATOM 1554 O O . LEU A 1 187 ? 26.463 17.542 -1.669 1.00 25.16 222 LEU A O 1
ATOM 1559 N N . PRO A 1 188 ? 26.189 18.104 -3.858 1.00 27.76 223 PRO A N 1
ATOM 1560 C CA . PRO A 1 188 ? 25.751 19.468 -3.526 1.00 26.23 223 PRO A CA 1
ATOM 1561 C C . PRO A 1 188 ? 24.526 19.478 -2.619 1.00 25.01 223 PRO A C 1
ATOM 1562 O O . PRO A 1 188 ? 24.401 20.384 -1.798 1.00 23.77 223 PRO A O 1
ATOM 1566 N N . GLU A 1 189 ? 23.635 18.493 -2.754 1.00 24.63 224 GLU A N 1
ATOM 1567 C CA . GLU A 1 189 ? 22.444 18.433 -1.878 1.00 25.07 224 GLU A CA 1
ATOM 1568 C C . GLU A 1 189 ? 22.774 18.382 -0.388 1.00 23.48 224 GLU A C 1
ATOM 1569 O O . GLU A 1 189 ? 21.996 18.880 0.456 1.00 22.98 224 GLU A O 1
ATOM 1575 N N . TYR A 1 190 ? 23.933 17.801 -0.054 1.00 22.40 225 TYR A N 1
ATOM 1576 C CA . TYR A 1 190 ? 24.364 17.752 1.333 1.00 21.81 225 TYR A CA 1
ATOM 1577 C C . TYR A 1 190 ? 24.368 19.158 1.964 1.00 21.18 225 TYR A C 1
ATOM 1578 O O . TYR A 1 190 ? 23.882 19.361 3.090 1.00 20.48 225 TYR A O 1
ATOM 1587 N N . TYR A 1 191 ? 24.934 20.112 1.226 1.00 21.72 226 TYR A N 1
ATOM 1588 C CA . TYR A 1 191 ? 25.153 21.473 1.727 1.00 21.58 226 TYR A CA 1
ATOM 1589 C C . TYR A 1 191 ? 23.905 22.327 1.626 1.00 22.07 226 TYR A C 1
ATOM 1590 O O . TYR A 1 191 ? 23.818 23.372 2.273 1.00 22.00 226 TYR A O 1
ATOM 1599 N N . GLU A 1 192 ? 22.942 21.872 0.821 1.00 22.21 227 GLU A N 1
ATOM 1600 C CA . GLU A 1 192 ? 21.641 22.514 0.758 1.00 23.38 227 GLU A CA 1
ATOM 1601 C C . GLU A 1 192 ? 20.793 22.123 1.963 1.00 23.57 227 GLU A C 1
ATOM 1602 O O . GLU A 1 192 ? 19.918 22.884 2.344 1.00 24.73 227 GLU A O 1
ATOM 1608 N N . ILE A 1 193 ? 21.061 20.949 2.536 1.00 22.52 228 ILE A N 1
ATOM 1609 C CA . ILE A 1 193 ? 20.242 20.392 3.627 1.00 22.29 228 ILE A CA 1
ATOM 1610 C C . ILE A 1 193 ? 20.905 20.638 4.985 1.00 21.21 228 ILE A C 1
ATOM 1611 O O . ILE A 1 193 ? 20.244 21.095 5.921 1.00 21.51 228 ILE A O 1
ATOM 1616 N N . VAL A 1 194 ? 22.196 20.293 5.090 1.00 19.84 229 VAL A N 1
ATOM 1617 C CA . VAL A 1 194 ? 22.961 20.412 6.332 1.00 19.91 229 VAL A CA 1
ATOM 1618 C C . VAL A 1 194 ? 23.598 21.807 6.408 1.00 20.24 229 VAL A C 1
ATOM 1619 O O . VAL A 1 194 ? 24.556 22.123 5.677 1.00 21.50 229 VAL A O 1
ATOM 1623 N N . HIS A 1 195 ? 23.047 22.640 7.288 1.00 20.70 230 HIS A N 1
ATOM 1624 C CA . HIS A 1 195 ? 23.363 24.078 7.270 1.00 21.37 230 HIS A CA 1
ATOM 1625 C C . HIS A 1 195 ? 24.629 24.451 8.055 1.00 21.57 230 HIS A C 1
ATOM 1626 O O . HIS A 1 195 ? 25.240 25.508 7.797 1.00 21.09 230 HIS A O 1
ATOM 1633 N N . SER A 1 196 ? 25.036 23.591 8.997 1.00 19.81 231 SER A N 1
ATOM 1634 C CA . SER A 1 196 ? 26.270 23.803 9.757 1.00 20.68 231 SER A CA 1
ATOM 1635 C C . SER A 1 196 ? 27.157 22.568 9.675 1.00 18.82 231 SER A C 1
ATOM 1636 O O . SER A 1 196 ? 27.256 21.837 10.670 1.00 18.57 231 SER A O 1
ATOM 1639 N N . PRO A 1 197 ? 27.795 22.329 8.508 1.00 18.99 232 PRO A N 1
ATOM 1640 C CA . PRO A 1 197 ? 28.577 21.096 8.384 1.00 18.38 232 PRO A CA 1
ATOM 1641 C C . PRO A 1 197 ? 29.771 21.084 9.342 1.00 19.00 232 PRO A C 1
ATOM 1642 O O . PRO A 1 197 ? 30.339 22.160 9.679 1.00 18.04 232 PRO A O 1
ATOM 1654 N N . ALA A 1 199 ? 33.163 18.226 10.627 1.00 20.86 234 ALA A N 1
ATOM 1655 C CA . ALA A 1 199 ? 33.788 16.900 10.495 1.00 21.03 234 ALA A CA 1
ATOM 1656 C C . ALA A 1 199 ? 34.850 16.760 11.562 1.00 21.04 234 ALA A C 1
ATOM 1657 O O . ALA A 1 199 ? 35.333 17.779 12.077 1.00 20.72 234 ALA A O 1
ATOM 1659 N N . LEU A 1 200 ? 35.181 15.518 11.919 1.00 20.60 235 LEU A N 1
ATOM 1660 C CA . LEU A 1 200 ? 36.066 15.273 13.054 1.00 21.04 235 LEU A CA 1
ATOM 1661 C C . LEU A 1 200 ? 37.491 15.772 12.817 1.00 21.41 235 LEU A C 1
ATOM 1662 O O . LEU A 1 200 ? 38.149 16.162 13.774 1.00 22.10 235 LEU A O 1
ATOM 1667 N N . SER A 1 201 ? 37.972 15.770 11.563 1.00 21.61 236 SER A N 1
ATOM 1668 C CA . SER A 1 201 ? 39.317 16.309 11.315 1.00 22.73 236 SER A CA 1
ATOM 1669 C C . SER A 1 201 ? 39.375 17.799 11.681 1.00 22.17 236 SER A C 1
ATOM 1670 O O . SER A 1 201 ? 40.386 18.281 12.224 1.00 22.04 236 SER A O 1
ATOM 1673 N N . ILE A 1 202 ? 38.282 18.504 11.381 1.00 20.79 237 ILE A N 1
ATOM 1674 C CA . ILE A 1 202 ? 38.162 19.944 11.616 1.00 21.46 237 ILE A CA 1
ATOM 1675 C C . ILE A 1 202 ? 38.083 20.202 13.133 1.00 19.88 237 ILE A C 1
ATOM 1676 O O . ILE A 1 202 ? 38.740 21.107 13.649 1.00 20.58 237 ILE A O 1
ATOM 1681 N N . VAL A 1 203 ? 37.259 19.432 13.838 1.00 18.08 238 VAL A N 1
ATOM 1682 C CA . VAL A 1 203 ? 37.172 19.608 15.307 1.00 18.13 238 VAL A CA 1
ATOM 1683 C C . VAL A 1 203 ? 38.557 19.399 15.964 1.00 18.55 238 VAL A C 1
ATOM 1684 O O . VAL A 1 203 ? 38.998 20.200 16.815 1.00 18.50 238 VAL A O 1
ATOM 1688 N N . LYS A 1 204 ? 39.254 18.347 15.544 1.00 19.32 239 LYS A N 1
ATOM 1689 C CA . LYS A 1 204 ? 40.578 18.075 16.083 1.00 20.80 239 LYS A CA 1
ATOM 1690 C C . LYS A 1 204 ? 41.555 19.248 15.835 1.00 21.99 239 LYS A C 1
ATOM 1691 O O . LYS A 1 204 ? 42.276 19.647 16.745 1.00 21.99 239 LYS A O 1
ATOM 1697 N N . GLN A 1 205 ? 41.581 19.766 14.605 1.00 22.83 240 GLN A N 1
ATOM 1698 C CA . GLN A 1 205 ? 42.455 20.898 14.264 1.00 25.10 240 GLN A CA 1
ATOM 1699 C C . GLN A 1 205 ? 42.103 22.106 15.143 1.00 24.66 240 GLN A C 1
ATOM 1700 O O . GLN A 1 205 ? 43.005 22.697 15.769 1.00 26.42 240 GLN A O 1
ATOM 1706 N N . ASN A 1 206 ? 40.798 22.421 15.219 1.00 23.87 241 ASN A N 1
ATOM 1707 C CA . ASN A 1 206 ? 40.256 23.456 16.119 1.00 23.12 241 ASN A CA 1
ATOM 1708 C C . ASN A 1 206 ? 40.791 23.282 17.550 1.00 22.86 241 ASN A C 1
ATOM 1709 O O . ASN A 1 206 ? 41.358 24.213 18.133 1.00 23.70 241 ASN A O 1
ATOM 1714 N N . LEU A 1 207 ? 40.664 22.085 18.110 1.00 25.54 242 LEU A N 1
ATOM 1715 C CA . LEU A 1 207 ? 41.176 21.837 19.470 1.00 24.96 242 LEU A CA 1
ATOM 1716 C C . LEU A 1 207 ? 42.707 22.015 19.613 1.00 28.30 242 LEU A C 1
ATOM 1717 O O . LEU A 1 207 ? 43.181 22.669 20.546 1.00 27.12 242 LEU A O 1
ATOM 1722 N N . GLU A 1 208 ? 43.458 21.406 18.700 1.00 30.93 243 GLU A N 1
ATOM 1723 C CA . GLU A 1 208 ? 44.915 21.512 18.681 1.00 35.80 243 GLU A CA 1
ATOM 1724 C C . GLU A 1 208 ? 45.435 22.949 18.666 1.00 37.29 243 GLU A C 1
ATOM 1725 O O . GLU A 1 208 ? 46.432 23.253 19.319 1.00 39.29 243 GLU A O 1
ATOM 1731 N N . ILE A 1 209 ? 44.762 23.829 17.930 1.00 37.19 244 ILE A N 1
ATOM 1732 C CA . ILE A 1 209 ? 45.257 25.202 17.788 1.00 40.25 244 ILE A CA 1
ATOM 1733 C C . ILE A 1 209 ? 44.694 26.190 18.817 1.00 39.09 244 ILE A C 1
ATOM 1734 O O . ILE A 1 209 ? 45.141 27.338 18.882 1.00 41.07 244 ILE A O 1
ATOM 1739 N N . GLY A 1 210 ? 43.734 25.735 19.623 1.00 36.28 245 GLY A N 1
ATOM 1740 C CA . GLY A 1 210 ? 43.132 26.572 20.659 1.00 35.24 245 GLY A CA 1
ATOM 1741 C C . GLY A 1 210 ? 41.883 27.352 20.256 1.00 34.52 245 GLY A C 1
ATOM 1742 O O . GLY A 1 210 ? 41.538 28.330 20.931 1.00 35.25 245 GLY A O 1
ATOM 1743 N N . GLN A 1 211 ? 41.203 26.946 19.181 1.00 32.55 246 GLN A N 1
ATOM 1744 C CA . GLN A 1 211 ? 39.973 27.637 18.741 1.00 31.67 246 GLN A CA 1
ATOM 1745 C C . GLN A 1 211 ? 38.766 27.457 19.665 1.00 28.67 246 GLN A C 1
ATOM 1746 O O . GLN A 1 211 ? 37.822 28.248 19.601 1.00 29.05 246 GLN A O 1
ATOM 1752 N N . TYR A 1 212 ? 38.770 26.414 20.499 1.00 25.18 247 TYR A N 1
ATOM 1753 C CA . TYR A 1 212 ? 37.682 26.239 21.457 1.00 21.91 247 TYR A CA 1
ATOM 1754 C C . TYR A 1 212 ? 38.058 26.866 22.787 1.00 21.43 247 TYR A C 1
ATOM 1755 O O . TYR A 1 212 ? 39.058 26.511 23.406 1.00 21.74 247 TYR A O 1
ATOM 1764 N N . SER A 1 213 ? 37.254 27.813 23.234 1.00 21.33 248 SER A N 1
ATOM 1765 C CA . SER A 1 213 ? 37.580 28.499 24.475 1.00 21.45 248 SER A CA 1
ATOM 1766 C C . SER A 1 213 ? 37.257 27.635 25.703 1.00 19.55 248 SER A C 1
ATOM 1767 O O . SER A 1 213 ? 38.046 27.583 26.646 1.00 19.61 248 SER A O 1
ATOM 1770 N N . LYS A 1 214 ? 36.068 27.021 25.687 1.00 18.02 249 LYS A N 1
ATOM 1771 C CA . LYS A 1 214 ? 35.522 26.293 26.841 1.00 16.86 249 LYS A CA 1
ATOM 1772 C C . LYS A 1 214 ? 35.150 24.868 26.449 1.00 14.89 249 LYS A C 1
ATOM 1773 O O . LYS A 1 214 ? 34.871 24.581 25.273 1.00 14.35 249 LYS A O 1
ATOM 1779 N N . ILE A 1 215 ? 35.115 23.986 27.451 1.00 13.91 250 ILE A N 1
ATOM 1780 C CA . ILE A 1 215 ? 34.855 22.557 27.203 1.00 14.12 250 ILE A CA 1
ATOM 1781 C C . ILE A 1 215 ? 33.641 22.348 26.310 1.00 12.95 250 ILE A C 1
ATOM 1782 O O . ILE A 1 215 ? 33.716 21.573 25.335 1.00 13.40 250 ILE A O 1
ATOM 1787 N N . TYR A 1 216 ? 32.531 23.026 26.628 1.00 12.81 251 TYR A N 1
ATOM 1788 C CA . TYR A 1 216 ? 31.288 22.786 25.876 1.00 13.78 251 TYR A CA 1
ATOM 1789 C C . TYR A 1 216 ? 31.280 23.310 24.446 1.00 14.35 251 TYR A C 1
ATOM 1790 O O . TYR A 1 216 ? 30.519 22.815 23.621 1.00 14.51 251 TYR A O 1
ATOM 1799 N N . ASP A 1 217 ? 32.135 24.285 24.150 1.00 14.65 252 ASP A N 1
ATOM 1800 C CA . ASP A 1 217 ? 32.372 24.652 22.741 1.00 16.25 252 ASP A CA 1
ATOM 1801 C C . ASP A 1 217 ? 32.891 23.455 21.938 1.00 15.73 252 ASP A C 1
ATOM 1802 O O . ASP A 1 217 ? 32.423 23.174 20.813 1.00 15.35 252 ASP A O 1
ATOM 1807 N N . PHE A 1 218 ? 33.861 22.745 22.510 1.00 15.06 253 PHE A N 1
ATOM 1808 C CA . PHE A 1 218 ? 34.347 21.510 21.890 1.00 14.80 253 PHE A CA 1
ATOM 1809 C C . PHE A 1 218 ? 33.231 20.443 21.850 1.00 14.60 253 PHE A C 1
ATOM 1810 O O . PHE A 1 218 ? 33.028 19.810 20.792 1.00 13.27 253 PHE A O 1
ATOM 1818 N N . ILE A 1 219 ? 32.549 20.227 22.989 1.00 14.23 254 ILE A N 1
ATOM 1819 C CA . ILE A 1 219 ? 31.524 19.144 23.072 1.00 14.01 254 ILE A CA 1
ATOM 1820 C C . ILE A 1 219 ? 30.430 19.330 22.005 1.00 15.41 254 ILE A C 1
ATOM 1821 O O . ILE A 1 219 ? 30.058 18.364 21.298 1.00 15.22 254 ILE A O 1
ATOM 1826 N N . ILE A 1 220 ? 29.936 20.556 21.872 1.00 14.90 255 ILE A N 1
ATOM 1827 C CA . ILE A 1 220 ? 28.847 20.821 20.916 1.00 15.87 255 ILE A CA 1
ATOM 1828 C C . ILE A 1 220 ? 29.284 20.521 19.465 1.00 16.05 255 ILE A C 1
ATOM 1829 O O . ILE A 1 220 ? 28.515 19.939 18.699 1.00 16.25 255 ILE A O 1
ATOM 1834 N N . ASP A 1 221 ? 30.485 20.945 19.080 1.00 15.25 256 ASP A N 1
ATOM 1835 C CA . ASP A 1 221 ? 30.967 20.643 17.710 1.00 15.85 256 ASP A CA 1
ATOM 1836 C C . ASP A 1 221 ? 31.068 19.142 17.468 1.00 14.72 256 ASP A C 1
ATOM 1837 O O . ASP A 1 221 ? 30.803 18.668 16.365 1.00 13.72 256 ASP A O 1
ATOM 1850 N N . LEU A 1 223 ? 29.119 16.835 18.951 1.00 16.17 258 LEU A N 1
ATOM 1851 C CA . LEU A 1 223 ? 27.726 16.373 18.813 1.00 16.90 258 LEU A CA 1
ATOM 1852 C C . LEU A 1 223 ? 27.162 16.780 17.442 1.00 16.66 258 LEU A C 1
ATOM 1853 O O . LEU A 1 223 ? 26.361 16.039 16.845 1.00 17.63 258 LEU A O 1
ATOM 1858 N N . LEU A 1 224 ? 27.547 17.962 16.986 1.00 15.68 259 LEU A N 1
ATOM 1859 C CA . LEU A 1 224 ? 27.128 18.472 15.664 1.00 15.33 259 LEU A CA 1
ATOM 1860 C C . LEU A 1 224 ? 27.530 17.515 14.518 1.00 15.86 259 LEU A C 1
ATOM 1861 O O . LEU A 1 224 ? 26.756 17.278 13.573 1.00 15.70 259 LEU A O 1
ATOM 1866 N N . VAL A 1 225 ? 28.754 16.994 14.586 1.00 15.37 260 VAL A N 1
ATOM 1867 C CA . VAL A 1 225 ? 29.236 16.032 13.592 1.00 16.82 260 VAL A CA 1
ATOM 1868 C C . VAL A 1 225 ? 28.263 14.830 13.509 1.00 17.93 260 VAL A C 1
ATOM 1869 O O . VAL A 1 225 ? 27.783 14.445 12.425 1.00 18.06 260 VAL A O 1
ATOM 1873 N N . PHE A 1 226 ? 27.993 14.217 14.662 1.00 18.39 261 PHE A N 1
ATOM 1874 C CA . PHE A 1 226 ? 27.125 13.042 14.670 1.00 20.15 261 PHE A CA 1
ATOM 1875 C C . PHE A 1 226 ? 25.674 13.370 14.358 1.00 19.88 261 PHE A C 1
ATOM 1876 O O . PHE A 1 226 ? 25.026 12.637 13.610 1.00 20.90 261 PHE A O 1
ATOM 1884 N N . GLN A 1 227 ? 25.162 14.472 14.919 1.00 19.53 262 GLN A N 1
ATOM 1885 C CA . GLN A 1 227 ? 23.768 14.854 14.677 1.00 20.88 262 GLN A CA 1
ATOM 1886 C C . GLN A 1 227 ? 23.471 15.213 13.224 1.00 20.10 262 GLN A C 1
ATOM 1887 O O . GLN A 1 227 ? 22.389 14.909 12.722 1.00 20.18 262 GLN A O 1
ATOM 1893 N N . ASN A 1 228 ? 24.440 15.827 12.534 1.00 19.43 263 ASN A N 1
ATOM 1894 C CA . ASN A 1 228 ? 24.283 16.128 11.115 1.00 19.76 263 ASN A CA 1
ATOM 1895 C C . ASN A 1 228 ? 24.064 14.878 10.254 1.00 20.45 263 ASN A C 1
ATOM 1896 O O . ASN A 1 228 ? 23.375 14.952 9.247 1.00 19.79 263 ASN A O 1
ATOM 1901 N N . ALA A 1 229 ? 24.660 13.753 10.657 1.00 19.65 264 ALA A N 1
ATOM 1902 C CA . ALA A 1 229 ? 24.425 12.462 9.985 1.00 21.10 264 ALA A CA 1
ATOM 1903 C C . ALA A 1 229 ? 22.998 11.954 10.204 1.00 22.28 264 ALA A C 1
ATOM 1904 O O . ALA A 1 229 ? 22.416 11.319 9.331 1.00 24.49 264 ALA A O 1
ATOM 1906 N N . HIS A 1 230 ? 22.432 12.241 11.369 1.00 22.55 265 HIS A N 1
ATOM 1907 C CA . HIS A 1 230 ? 21.023 11.953 11.623 1.00 24.86 265 HIS A CA 1
ATOM 1908 C C . HIS A 1 230 ? 20.087 12.850 10.802 1.00 25.03 265 HIS A C 1
ATOM 1909 O O . HIS A 1 230 ? 18.951 12.480 10.528 1.00 27.30 265 HIS A O 1
ATOM 1916 N N . ILE A 1 231 ? 20.547 14.046 10.454 1.00 23.51 266 ILE A N 1
ATOM 1917 C CA . ILE A 1 231 ? 19.735 14.976 9.649 1.00 24.51 266 ILE A CA 1
ATOM 1918 C C . ILE A 1 231 ? 19.736 14.552 8.173 1.00 24.11 266 ILE A C 1
ATOM 1919 O O . ILE A 1 231 ? 18.670 14.447 7.540 1.00 25.88 266 ILE A O 1
ATOM 1924 N N . PHE A 1 232 ? 20.932 14.303 7.644 1.00 23.39 267 PHE A N 1
ATOM 1925 C CA . PHE A 1 232 ? 21.075 14.016 6.205 1.00 24.62 267 PHE A CA 1
ATOM 1926 C C . PHE A 1 232 ? 20.550 12.618 5.810 1.00 26.50 267 PHE A C 1
ATOM 1927 O O . PHE A 1 232 ? 19.872 12.470 4.788 1.00 27.34 267 PHE A O 1
ATOM 1935 N N . ASN A 1 233 ? 20.845 11.622 6.637 1.00 26.24 268 ASN A N 1
ATOM 1936 C CA . ASN A 1 233 ? 20.559 10.218 6.330 1.00 28.86 268 ASN A CA 1
ATOM 1937 C C . ASN A 1 233 ? 19.256 9.685 6.928 1.00 30.40 268 ASN A C 1
ATOM 1938 O O . ASN A 1 233 ? 18.774 10.162 7.958 1.00 30.12 268 ASN A O 1
ATOM 1943 N N . ASP A 1 234 ? 18.696 8.685 6.256 1.00 33.43 269 ASP A N 1
ATOM 1944 C CA . ASP A 1 234 ? 17.535 7.950 6.750 1.00 35.96 269 ASP A CA 1
ATOM 1945 C C . ASP A 1 234 ? 17.914 7.112 7.975 1.00 35.95 269 ASP A C 1
ATOM 1946 O O . ASP A 1 234 ? 19.014 6.555 8.018 1.00 34.51 269 ASP A O 1
ATOM 1951 N N . PRO A 1 235 ? 17.000 7.008 8.968 1.00 34.92 270 PRO A N 1
ATOM 1952 C CA . PRO A 1 235 ? 17.232 6.144 10.125 1.00 34.56 270 PRO A CA 1
ATOM 1953 C C . PRO A 1 235 ? 17.673 4.716 9.791 1.00 35.27 270 PRO A C 1
ATOM 1954 O O . PRO A 1 235 ? 18.366 4.093 10.595 1.00 34.84 270 PRO A O 1
ATOM 1958 N N . SER A 1 236 ? 17.305 4.225 8.610 1.00 36.77 271 SER A N 1
ATOM 1959 C CA . SER A 1 236 ? 17.633 2.851 8.204 1.00 37.53 271 SER A CA 1
ATOM 1960 C C . SER A 1 236 ? 19.078 2.706 7.727 1.00 36.74 271 SER A C 1
ATOM 1961 O O . SER A 1 236 ? 19.605 1.585 7.666 1.00 37.47 271 SER A O 1
ATOM 1964 N N . ALA A 1 237 ? 19.712 3.836 7.399 1.00 34.47 272 ALA A N 1
ATOM 1965 C CA . ALA A 1 237 ? 21.085 3.833 6.903 1.00 33.80 272 ALA A CA 1
ATOM 1966 C C . ALA A 1 237 ? 22.090 3.410 7.972 1.00 32.47 272 ALA A C 1
ATOM 1967 O O . ALA A 1 237 ? 21.990 3.809 9.137 1.00 31.05 272 ALA A O 1
ATOM 1969 N N . LEU A 1 238 ? 23.064 2.602 7.561 1.00 32.73 273 LEU A N 1
ATOM 1970 C CA . LEU A 1 238 ? 24.151 2.179 8.437 1.00 32.26 273 LEU A CA 1
ATOM 1971 C C . LEU A 1 238 ? 24.906 3.334 9.108 1.00 30.40 273 LEU A C 1
ATOM 1972 O O . LEU A 1 238 ? 25.257 3.267 10.302 1.00 28.50 273 LEU A O 1
ATOM 1977 N N . ILE A 1 239 ? 25.162 4.391 8.347 1.00 29.29 274 ILE A N 1
ATOM 1978 C CA . ILE A 1 239 ? 25.851 5.562 8.897 1.00 28.21 274 ILE A CA 1
ATOM 1979 C C . ILE A 1 239 ? 25.017 6.240 9.992 1.00 26.38 274 ILE A C 1
ATOM 1980 O O . ILE A 1 239 ? 25.559 6.830 10.932 1.00 25.53 274 ILE A O 1
ATOM 1985 N N . TYR A 1 240 ? 23.704 6.141 9.880 1.00 26.63 275 TYR A N 1
ATOM 1986 C CA . TYR A 1 240 ? 22.816 6.705 10.887 1.00 26.32 275 TYR A CA 1
ATOM 1987 C C . TYR A 1 240 ? 23.039 5.949 12.192 1.00 25.76 275 TYR A C 1
ATOM 1988 O O . TYR A 1 240 ? 23.231 6.580 13.240 1.00 24.77 275 TYR A O 1
ATOM 1997 N N . LYS A 1 241 ? 23.028 4.618 12.112 1.00 26.39 276 LYS A N 1
ATOM 1998 C CA . LYS A 1 241 ? 23.335 3.763 13.261 1.00 26.60 276 LYS A CA 1
ATOM 1999 C C . LYS A 1 241 ? 24.698 4.119 13.882 1.00 24.94 276 LYS A C 1
ATOM 2000 O O . LYS A 1 241 ? 24.793 4.256 15.103 1.00 24.78 276 LYS A O 1
ATOM 2006 N N . ASP A 1 242 ? 25.741 4.219 13.052 1.00 24.79 277 ASP A N 1
ATOM 2007 C CA . ASP A 1 242 ? 27.093 4.548 13.536 1.00 24.31 277 ASP A CA 1
ATOM 2008 C C . ASP A 1 242 ? 27.141 5.916 14.229 1.00 22.65 277 ASP A C 1
ATOM 2009 O O . ASP A 1 242 ? 27.867 6.081 15.226 1.00 23.23 277 ASP A O 1
ATOM 2014 N N . ALA A 1 243 ? 26.363 6.876 13.726 1.00 21.15 278 ALA A N 1
ATOM 2015 C CA . ALA A 1 243 ? 26.272 8.216 14.324 1.00 20.63 278 ALA A CA 1
ATOM 2016 C C . ALA A 1 243 ? 25.696 8.094 15.755 1.00 20.11 278 ALA A C 1
ATOM 2017 O O . ALA A 1 243 ? 26.184 8.737 16.694 1.00 19.52 278 ALA A O 1
ATOM 2019 N N . THR A 1 244 ? 24.677 7.249 15.899 1.00 21.56 279 THR A N 1
ATOM 2020 C CA . THR A 1 244 ? 24.094 6.990 17.204 1.00 21.08 279 THR A CA 1
ATOM 2021 C C . THR A 1 244 ? 25.136 6.352 18.130 1.00 21.03 279 THR A C 1
ATOM 2022 O O . THR A 1 244 ? 25.320 6.788 19.266 1.00 19.52 279 THR A O 1
ATOM 2026 N N . THR A 1 245 ? 25.786 5.297 17.656 1.00 21.89 280 THR A N 1
ATOM 2027 C CA . THR A 1 245 ? 26.780 4.600 18.459 1.00 22.78 280 THR A CA 1
ATOM 2028 C C . THR A 1 245 ? 27.884 5.567 18.934 1.00 21.73 280 THR A C 1
ATOM 2029 O O . THR A 1 245 ? 28.259 5.545 20.115 1.00 21.47 280 THR A O 1
ATOM 2033 N N . LEU A 1 246 ? 28.402 6.388 18.016 1.00 20.99 281 LEU A N 1
ATOM 2034 C CA . LEU A 1 246 ? 29.467 7.343 18.355 1.00 21.13 281 LEU A CA 1
ATOM 2035 C C . LEU A 1 246 ? 29.004 8.438 19.321 1.00 20.65 281 LEU A C 1
ATOM 2036 O O . LEU A 1 246 ? 29.737 8.789 20.255 1.00 19.97 281 LEU A O 1
ATOM 2041 N N . THR A 1 247 ? 27.780 8.939 19.128 1.00 20.59 282 THR A N 1
ATOM 2042 C CA . THR A 1 247 ? 27.160 9.879 20.096 1.00 19.83 282 THR A CA 1
ATOM 2043 C C . THR A 1 247 ? 27.173 9.265 21.501 1.00 19.94 282 THR A C 1
ATOM 2044 O O . THR A 1 247 ? 27.605 9.925 22.462 1.00 19.44 282 THR A O 1
ATOM 2048 N N . ASN A 1 248 ? 26.695 8.021 21.619 1.00 19.65 283 ASN A N 1
ATOM 2049 C CA . ASN A 1 248 ? 26.605 7.343 22.916 1.00 20.50 283 ASN A CA 1
ATOM 2050 C C . ASN A 1 248 ? 27.981 7.091 23.522 1.00 19.72 283 ASN A C 1
ATOM 2051 O O . ASN A 1 248 ? 28.192 7.294 24.730 1.00 19.09 283 ASN A O 1
ATOM 2056 N N . TYR A 1 249 ? 28.921 6.689 22.676 1.00 19.44 284 TYR A N 1
ATOM 2057 C CA . TYR A 1 249 ? 30.285 6.471 23.142 1.00 20.04 284 TYR A CA 1
ATOM 2058 C C . TYR A 1 249 ? 30.965 7.780 23.595 1.00 18.91 284 TYR A C 1
ATOM 2059 O O . TYR A 1 249 ? 31.592 7.823 24.667 1.00 19.67 284 TYR A O 1
ATOM 2068 N N . PHE A 1 250 ? 30.820 8.838 22.799 1.00 17.94 285 PHE A N 1
ATOM 2069 C CA . PHE A 1 250 ? 31.335 10.157 23.191 1.00 18.07 285 PHE A CA 1
ATOM 2070 C C . PHE A 1 250 ? 30.752 10.615 24.522 1.00 18.05 285 PHE A C 1
ATOM 2071 O O . PHE A 1 250 ? 31.481 11.087 25.395 1.00 17.86 285 PHE A O 1
ATOM 2079 N N . ASN A 1 251 ? 29.436 10.498 24.665 1.00 18.35 286 ASN A N 1
ATOM 2080 C CA . ASN A 1 251 ? 28.773 10.910 25.916 1.00 19.99 286 ASN A CA 1
ATOM 2081 C C . ASN A 1 251 ? 29.305 10.090 27.107 1.00 20.25 286 ASN A C 1
ATOM 2082 O O . ASN A 1 251 ? 29.502 10.625 28.206 1.00 19.75 286 ASN A O 1
ATOM 2087 N N . TYR A 1 252 ? 29.537 8.793 26.885 1.00 20.23 287 TYR A N 1
ATOM 2088 C CA . TYR A 1 252 ? 30.142 7.920 27.898 1.00 21.72 287 TYR A CA 1
ATOM 2089 C C . TYR A 1 252 ? 31.562 8.414 28.299 1.00 20.27 287 TYR A C 1
ATOM 2090 O O . TYR A 1 252 ? 31.900 8.486 29.486 1.00 20.55 287 TYR A O 1
ATOM 2099 N N . LEU A 1 253 ? 32.395 8.722 27.308 1.00 18.92 288 LEU A N 1
ATOM 2100 C CA . LEU A 1 253 ? 33.759 9.199 27.557 1.00 18.71 288 LEU A CA 1
ATOM 2101 C C . LEU A 1 253 ? 33.742 10.471 28.400 1.00 18.11 288 LEU A C 1
ATOM 2102 O O . LEU A 1 253 ? 34.434 10.569 29.412 1.00 18.38 288 LEU A O 1
ATOM 2107 N N . ILE A 1 254 ? 32.914 11.421 27.992 1.00 17.10 289 ILE A N 1
ATOM 2108 C CA . ILE A 1 254 ? 32.833 12.703 28.688 1.00 17.52 289 ILE A CA 1
ATOM 2109 C C . ILE A 1 254 ? 32.356 12.532 30.139 1.00 18.83 289 ILE A C 1
ATOM 2110 O O . ILE A 1 254 ? 33.044 12.986 31.074 1.00 19.19 289 ILE A O 1
ATOM 2115 N N . GLN A 1 255 ? 31.193 11.887 30.308 1.00 19.73 290 GLN A N 1
ATOM 2116 C CA . GLN A 1 255 ? 30.553 11.720 31.631 1.00 21.60 290 GLN A CA 1
ATOM 2117 C C . GLN A 1 255 ? 31.281 10.771 32.582 1.00 23.11 290 GLN A C 1
ATOM 2118 O O . GLN A 1 255 ? 31.429 11.067 33.780 1.00 23.67 290 GLN A O 1
ATOM 2124 N N . LYS A 1 256 ? 31.731 9.635 32.053 1.00 22.80 291 LYS A N 1
ATOM 2125 C CA . LYS A 1 256 ? 32.265 8.565 32.889 1.00 24.84 291 LYS A CA 1
ATOM 2126 C C . LYS A 1 256 ? 33.777 8.565 33.024 1.00 23.78 291 LYS A C 1
ATOM 2127 O O . LYS A 1 256 ? 34.301 8.005 33.983 1.00 24.78 291 LYS A O 1
ATOM 2133 N N . GLU A 1 257 ? 34.488 9.160 32.073 1.00 21.46 292 GLU A N 1
ATOM 2134 C CA . GLU A 1 257 ? 35.953 9.123 32.142 1.00 22.29 292 GLU A CA 1
ATOM 2135 C C . GLU A 1 257 ? 36.545 10.533 32.284 1.00 20.75 292 GLU A C 1
ATOM 2136 O O . GLU A 1 257 ? 37.248 10.831 33.261 1.00 20.64 292 GLU A O 1
ATOM 2142 N N . PHE A 1 258 ? 36.223 11.395 31.330 1.00 19.55 293 PHE A N 1
ATOM 2143 C CA . PHE A 1 258 ? 36.822 12.724 31.278 1.00 17.97 293 PHE A CA 1
ATOM 2144 C C . PHE A 1 258 ? 36.508 13.600 32.503 1.00 18.15 293 PHE A C 1
ATOM 2145 O O . PHE A 1 258 ? 37.429 14.033 33.200 1.00 18.42 293 PHE A O 1
ATOM 2153 N N . PHE A 1 259 ? 35.232 13.904 32.753 1.00 17.53 294 PHE A N 1
ATOM 2154 C CA . PHE A 1 259 ? 34.923 14.737 33.926 1.00 18.55 294 PHE A CA 1
ATOM 2155 C C . PHE A 1 259 ? 35.407 14.147 35.274 1.00 19.70 294 PHE A C 1
ATOM 2156 O O . PHE A 1 259 ? 35.954 14.870 36.108 1.00 19.18 294 PHE A O 1
ATOM 2164 N N . PRO A 1 260 ? 35.185 12.836 35.507 1.00 20.98 295 PRO A N 1
ATOM 2165 C CA . PRO A 1 260 ? 35.777 12.231 36.717 1.00 22.00 295 PRO A CA 1
ATOM 2166 C C . PRO A 1 260 ? 37.307 12.335 36.828 1.00 22.96 295 PRO A C 1
ATOM 2167 O O . PRO A 1 260 ? 37.834 12.527 37.940 1.00 23.79 295 PRO A O 1
ATOM 2171 N N . GLU A 1 261 ? 38.011 12.206 35.703 1.00 22.05 296 GLU A N 1
ATOM 2172 C CA . GLU A 1 261 ? 39.460 12.388 35.702 1.00 23.28 296 GLU A CA 1
ATOM 2173 C C . GLU A 1 261 ? 39.815 13.832 36.107 1.00 22.34 296 GLU A C 1
ATOM 2174 O O . GLU A 1 261 ? 40.736 14.034 36.880 1.00 22.44 296 GLU A O 1
ATOM 2180 N N . LEU A 1 262 ? 39.095 14.831 35.580 1.00 21.24 297 LEU A N 1
ATOM 2181 C CA . LEU A 1 262 ? 39.350 16.232 35.976 1.00 21.94 297 LEU A CA 1
ATOM 2182 C C . LEU A 1 262 ? 39.122 16.413 37.471 1.00 23.38 297 LEU A C 1
ATOM 2183 O O . LEU A 1 262 ? 39.910 17.073 38.146 1.00 23.63 297 LEU A O 1
ATOM 2188 N N . GLN A 1 263 ? 38.041 15.827 37.992 1.00 24.65 298 GLN A N 1
ATOM 2189 C CA . GLN A 1 263 ? 37.751 15.965 39.428 1.00 27.97 298 GLN A CA 1
ATOM 2190 C C . GLN A 1 263 ? 38.845 15.324 40.306 1.00 29.05 298 GLN A C 1
ATOM 2191 O O . GLN A 1 263 ? 39.287 15.920 41.296 1.00 30.02 298 GLN A O 1
ATOM 2197 N N . ASP A 1 264 ? 39.282 14.120 39.929 1.00 29.38 299 ASP A N 1
ATOM 2198 C CA . ASP A 1 264 ? 40.358 13.428 40.640 1.00 31.24 299 ASP A CA 1
ATOM 2199 C C . ASP A 1 264 ? 41.631 14.266 40.632 1.00 30.73 299 ASP A C 1
ATOM 2200 O O . ASP A 1 264 ? 42.250 14.484 41.681 1.00 31.43 299 ASP A O 1
ATOM 2205 N N . LEU A 1 265 ? 42.025 14.737 39.447 1.00 28.10 300 LEU A N 1
ATOM 2206 C CA . LEU A 1 265 ? 43.244 15.530 39.340 1.00 28.48 300 LEU A CA 1
ATOM 2207 C C . LEU A 1 265 ? 43.141 16.838 40.122 1.00 28.25 300 LEU A C 1
ATOM 2208 O O . LEU A 1 265 ? 44.101 17.274 40.765 1.00 29.11 300 LEU A O 1
ATOM 2213 N N . ASN A 1 266 ? 41.966 17.451 40.096 1.00 27.63 301 ASN A N 1
ATOM 2214 C CA . ASN A 1 266 ? 41.768 18.681 40.848 1.00 28.77 301 ASN A CA 1
ATOM 2215 C C . ASN A 1 2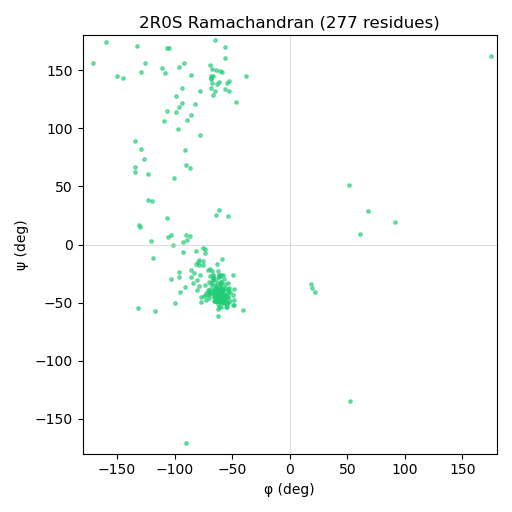66 ? 41.898 18.436 42.342 1.00 30.65 301 ASN A C 1
ATOM 2216 O O . ASN A 1 266 ? 42.577 19.202 43.036 1.00 31.27 301 ASN A O 1
ATOM 2221 N N . GLU A 1 267 ? 41.275 17.363 42.837 1.00 32.03 302 GLU A N 1
ATOM 2222 C CA . GLU A 1 267 ? 41.360 17.017 44.270 1.00 35.94 302 GLU A CA 1
ATOM 2223 C C . GLU A 1 267 ? 42.800 16.761 44.714 1.00 36.47 302 GLU A C 1
ATOM 2224 O O . GLU A 1 267 ? 43.176 17.048 45.859 1.00 37.55 302 GLU A O 1
ATOM 2230 N N . ARG A 1 268 ? 43.608 16.224 43.808 1.00 35.72 303 ARG A N 1
ATOM 2231 C CA . ARG A 1 268 ? 44.983 15.883 44.141 1.00 37.30 303 ARG A CA 1
ATOM 2232 C C . ARG A 1 268 ? 45.941 17.055 43.885 1.00 36.65 303 ARG A C 1
ATOM 2233 O O . ARG A 1 268 ? 47.158 16.930 44.075 1.00 37.72 303 ARG A O 1
ATOM 2241 N N . GLY A 1 269 ? 45.370 18.193 43.480 1.00 34.13 304 GLY A N 1
ATOM 2242 C CA . GLY A 1 269 ? 46.121 19.417 43.178 1.00 33.97 304 GLY A CA 1
ATOM 2243 C C . GLY A 1 269 ? 47.008 19.319 41.945 1.00 34.00 304 GLY A C 1
ATOM 2244 O O . GLY A 1 269 ? 48.028 20.008 41.856 1.00 34.11 304 GLY A O 1
ATOM 2245 N N . GLU A 1 270 ? 46.610 18.475 40.992 1.00 32.95 305 GLU A N 1
ATOM 2246 C CA . GLU A 1 270 ? 47.406 18.210 39.782 1.00 34.28 305 GLU A CA 1
ATOM 2247 C C . GLU A 1 270 ? 46.897 18.953 38.528 1.00 32.89 305 GLU A C 1
ATOM 2248 O O . GLU A 1 270 ? 47.472 18.806 37.431 1.00 33.53 305 GLU A O 1
ATOM 2254 N N . ILE A 1 271 ? 45.821 19.731 38.677 1.00 31.28 306 ILE A N 1
ATOM 2255 C CA . ILE A 1 271 ? 45.228 20.482 37.551 1.00 31.29 306 ILE A CA 1
ATOM 2256 C C . ILE A 1 271 ? 44.553 21.777 38.062 1.00 31.68 306 ILE A C 1
ATOM 2257 O O . ILE A 1 271 ? 44.024 21.810 39.180 1.00 31.72 306 ILE A O 1
ATOM 2262 N N . ASN A 1 272 ? 44.629 22.836 37.255 1.00 31.73 307 ASN A N 1
ATOM 2263 C CA . ASN A 1 272 ? 43.889 24.070 37.492 1.00 32.49 307 ASN A CA 1
ATOM 2264 C C . ASN A 1 272 ? 42.615 24.028 36.668 1.00 30.41 307 ASN A C 1
ATOM 2265 O O . ASN A 1 272 ? 42.650 23.928 35.428 1.00 30.04 307 ASN A O 1
ATOM 2270 N N . LEU A 1 273 ? 41.482 24.066 37.351 1.00 28.47 308 LEU A N 1
ATOM 2271 C CA . LEU A 1 273 ? 40.201 24.157 36.669 1.00 26.56 308 LEU A CA 1
ATOM 2272 C C . LEU A 1 273 ? 39.690 25.570 36.884 1.00 28.17 308 LEU A C 1
ATOM 2273 O O . LEU A 1 273 ? 39.460 25.993 38.037 1.00 28.23 308 LEU A O 1
ATOM 2278 N N . GLU A 1 274 ? 39.586 26.319 35.787 1.00 27.25 309 GLU A N 1
ATOM 2279 C CA . GLU A 1 274 ? 39.221 27.735 35.837 1.00 29.62 309 GLU A CA 1
ATOM 2280 C C . GLU A 1 274 ? 38.137 28.025 34.813 1.00 29.93 309 GLU A C 1
ATOM 2281 O O . GLU A 1 274 ? 37.805 27.168 33.981 1.00 26.09 309 GLU A O 1
ATOM 2287 N N . PHE A 1 275 ? 37.596 29.234 34.893 1.00 18.17 310 PHE A N 1
ATOM 2288 C CA . PHE A 1 275 ? 36.475 29.641 34.046 1.00 19.71 310 PHE A CA 1
ATOM 2289 C C . PHE A 1 275 ? 36.759 30.958 33.377 1.00 20.84 310 PHE A C 1
ATOM 2290 O O . PHE A 1 275 ? 37.406 31.841 33.954 1.00 21.16 310 PHE A O 1
ATOM 2298 N N . ASP A 1 276 ? 36.206 31.100 32.182 1.00 21.71 311 ASP A N 1
ATOM 2299 C CA . ASP A 1 276 ? 35.998 32.394 31.580 1.00 24.44 311 ASP A CA 1
ATOM 2300 C C . ASP A 1 276 ? 34.480 32.560 31.639 1.00 25.17 311 ASP A C 1
ATOM 2301 O O . ASP A 1 276 ? 33.759 31.923 30.871 1.00 25.63 311 ASP A O 1
ATOM 2306 N N . LYS A 1 277 ? 34.002 33.407 32.544 1.00 25.31 312 LYS A N 1
ATOM 2307 C CA . LYS A 1 277 ? 32.559 33.511 32.774 1.00 27.06 312 LYS A CA 1
ATOM 2308 C C . LYS A 1 277 ? 31.870 34.552 31.884 1.00 28.42 312 LYS A C 1
ATOM 2309 O O . LYS A 1 277 ? 30.684 34.835 32.071 1.00 29.30 312 LYS A O 1
ATOM 2315 N N . PHE A 1 278 ? 32.614 35.099 30.917 1.00 30.29 313 PHE A N 1
ATOM 2316 C CA . PHE A 1 278 ? 32.090 36.085 29.960 1.00 32.49 313 PHE A CA 1
ATOM 2317 C C . PHE A 1 278 ? 30.745 35.604 29.413 1.00 32.79 313 PHE A C 1
ATOM 2318 O O . PHE A 1 278 ? 30.629 34.483 28.885 1.00 31.45 313 PHE A O 1
ATOM 2326 N N . GLU A 1 279 ? 29.723 36.436 29.599 1.00 34.80 314 GLU A N 1
ATOM 2327 C CA . GLU A 1 279 ? 28.359 36.146 29.140 1.00 35.79 314 GLU A CA 1
ATOM 2328 C C . GLU A 1 279 ? 27.679 34.886 29.727 1.00 33.84 314 GLU A C 1
ATOM 2329 O O . GLU A 1 279 ? 26.604 34.499 29.246 1.00 34.26 314 GLU A O 1
ATOM 2335 N N . PHE A 1 280 ? 28.282 34.242 30.736 1.00 32.49 315 PHE A N 1
ATOM 2336 C CA . PHE A 1 280 ? 27.627 33.117 31.439 1.00 31.63 315 PHE A CA 1
ATOM 2337 C C . PHE A 1 280 ? 26.210 33.516 31.838 1.00 32.69 315 PHE A C 1
ATOM 2338 O O . PHE A 1 280 ? 25.254 32.729 31.695 1.00 32.48 315 PHE A O 1
ATOM 2346 N N . GLU A 1 281 ? 26.043 34.730 32.359 1.00 33.63 316 GLU A N 1
ATOM 2347 C CA . GLU A 1 281 ? 24.679 35.077 32.784 1.00 34.91 316 GLU A CA 1
ATOM 2348 C C . GLU A 1 281 ? 24.146 36.334 32.112 1.00 36.51 316 GLU A C 1
ATOM 2349 O O . GLU A 1 281 ? 23.427 37.150 32.707 1.00 38.15 316 GLU A O 1
ATOM 2355 N N . ASN A 1 282 ? 24.499 36.438 30.834 1.00 36.27 317 ASN A N 1
ATOM 2356 C CA . ASN A 1 282 ? 24.058 37.527 29.976 1.00 38.03 317 ASN A CA 1
ATOM 2357 C C . ASN A 1 282 ? 22.536 37.644 29.907 1.00 37.12 317 ASN A C 1
ATOM 2358 O O . ASN A 1 282 ? 22.001 38.750 29.822 1.00 39.47 317 ASN A O 1
ATOM 2363 N N . TYR A 1 283 ? 21.840 36.511 29.976 1.00 33.14 318 TYR A N 1
ATOM 2364 C CA . TYR A 1 283 ? 20.387 36.523 29.881 1.00 32.79 318 TYR A CA 1
ATOM 2365 C C . TYR A 1 283 ? 19.700 37.189 31.094 1.00 33.60 318 TYR A C 1
ATOM 2366 O O . TYR A 1 283 ? 18.557 37.624 30.989 1.00 34.35 318 TYR A O 1
ATOM 2375 N N . LEU A 1 284 ? 20.391 37.238 32.237 1.00 34.56 319 LEU A N 1
ATOM 2376 C CA . LEU A 1 284 ? 19.820 37.808 33.468 1.00 37.80 319 LEU A CA 1
ATOM 2377 C C . LEU A 1 284 ? 19.654 39.324 33.371 1.00 41.88 319 LEU A C 1
ATOM 2378 O O . LEU A 1 284 ? 18.637 39.864 33.813 1.00 44.12 319 LEU A O 1
ATOM 2383 N N . ALA A 1 285 ? 20.655 39.998 32.792 1.00 44.29 320 ALA A N 1
ATOM 2384 C CA . ALA A 1 285 ? 20.655 41.466 32.601 1.00 49.03 320 ALA A CA 1
ATOM 2385 C C . ALA A 1 285 ? 20.060 42.232 33.790 1.00 52.40 320 ALA A C 1
ATOM 2386 O O . ALA A 1 285 ? 19.797 43.441 33.715 1.00 57.04 320 ALA A O 1
#

GO terms:
  GO:0016586 RSC-type complex (C, IDA)
  GO:0006337 nucleosome disassembly (P, IDA)
  GO:0006338 chromatin remodeling (P, IDA)
  GO:0006368 transcription elongation by RNA polymerase II (P, IDA)
  GO:0140006 histone H3 reader activity (F, IDA)
  GO:0005515 protein binding (F, IPI)
  GO:0140008 histone H4 reader activity (F, IDA)
  GO:0006338 chromatin remodeling (P, EXP)

Foldseek 3Di:
DDLQDAPDCPPCLNVPQFDFPVVLLVLVVLLVVCCVVPVVLQVVAADWPDCVPPVVLPVQDPDTHSVVLNVDDLPDRCSSSNSLSVLLCLLVSVVSPDPCQDLNNLSSCSNNSVLSVVCLRPPVQFFWCDPVNLVLVLVLLVCLQQDFLQRLQCLVPNVNRDDPGDNPDRLQVVQPDDDCVVCVVLCVRLPDEHSVVLSVCSVVVVQGTPSSSVSVLSSLVSCVSNDDCVDPNVVSSVSSNVSSVCCVPPPSVVVVVVCVVVVNDDTHHDCVPSPVSVD

InterPro domains:
  IPR001487 Bromodomain [PF00439] (75-142)
  IPR001487 Bromodomain [PF00439] (206-279)
  IPR001487 Bromodomain [PR00503] (208-221)
  IPR001487 Bromodomain [PR00503] (222-238)
  IPR001487 Bromodomain [PR00503] (238-256)
  IPR001487 Bromodomain [PR00503] (256-275)
  IPR001487 Bromodomain [PS50014] (72-141)
  IPR001487 Bromodomain [PS50014] (205-275)
  IPR001487 Bromodomain [SM00297] (55-160)
  IPR001487 Bromodomain [SM00297] (184-294)
  IPR018359 Bromodomain, conserved site [PS00633] (210-267)
  IPR036427 Bromodomain-like superfamily [G3DSA:1.20.920.10] (46-159)
  IPR036427 Bromodomain-like superfamily [G3DSA:1.20.920.10] (160-304)
  IPR036427 Bromodomain-like superfamily [SSF47370] (51-152)
  IPR036427 Bromodomain-like superfamily [SSF47370] (206-292)
  IPR037382 Remodelling complex subunit Rsc/polybromo [PTHR16062] (182-286)
  IPR054551 RSC4, Ig-like domain [PF24189] (447-533)

Sequence (279 aa):
VDYNAPLNPKSELFLDDWHIPKFNRFISFTLDVLIDKYKDIFKDFIKLPSRKFHPQYYYKIQQPSINEIKSRDYEYEDGPSNFLLDVELLTKNCQAYNEYDSLIVKNSQVVLIEFEVLKAKNLKRNYLINSEVKAKLLHYLNKLVDATEKKINQALLGASSPKNLDDKVKLSEPFELVDKDELPEYYEIVHSPALSIVKQNLEIGQYSKIYDFIIDLLVFQNAHIFNDPSALIYKDATTLTNYFNYLIQKEFFPELQDLNERGEINLEFDKFEFENYLA

Solvent-accessible surface area: 15126 Å² total

CATH classification: 1.20.920.10 (+1 more: 1.20.920.10)

B-factor: mean 30.58, std 12.28, range [12.81, 85.12]

Nearest PDB structures (foldseek):
  2r0v-assembly2_B  TM=9.986E-01  e=1.779E-33  Saccharomyces cerevisiae
  2r0v-assembly3_C  TM=9.919E-01  e=1.080E-32  Saccharomyces cerevisiae
  6v16-assembly2_B  TM=7.841E-01  e=5.046E-02  Homo sapiens
  2gww-assembly1_A  TM=1.346E-01  e=8.557E+00  Homo sapiens